Protein AF-A0A6L5JRU9-F1 (afdb_monomer)

Secondary structure (DSSP, 8-state):
-------PPPHHHHHHHHTTTT---EEEEEE-TTS-EEEEEEEESSSS------HHHHHHHHHHHHHHT-------HHHHHHHHHHHHTT--TT--HHHHHHHHHHHHHHHHTTTTTT-SS--HHHHHHHHHHHHHHHHH----TTT---HHHHHHHHHHHHHHHHHHHHHHHHHHHHHHHHHHHHHHHTTSS-GGGHHHHTTS-HHHHHHHHHH---------TTTTPPPP---S-----PPTTPPPPHHHHHHHHHHHHHHHHHT--HHHHHHHTT--

Organism: Rhodocyclus tenuis (NCBI:txid1066)

Structure (mmCIF, N/CA/C/O backbone):
data_AF-A0A6L5JRU9-F1
#
_entry.id   AF-A0A6L5JRU9-F1
#
loop_
_atom_site.group_PDB
_atom_site.id
_atom_site.type_symbol
_atom_site.label_atom_id
_atom_site.label_alt_id
_atom_site.label_comp_id
_atom_site.label_asym_id
_atom_site.label_entity_id
_atom_site.label_seq_id
_atom_site.pdbx_PDB_ins_code
_atom_site.Cartn_x
_atom_site.Cartn_y
_atom_site.Cartn_z
_atom_site.occupancy
_atom_site.B_iso_or_equiv
_atom_site.auth_seq_id
_atom_site.auth_comp_id
_atom_site.auth_asym_id
_atom_site.auth_atom_id
_atom_site.pdbx_PDB_model_num
ATOM 1 N N . MET A 1 1 ? -57.593 -24.907 65.229 1.00 32.38 1 MET A N 1
ATOM 2 C CA . MET A 1 1 ? -57.859 -25.150 66.665 1.00 32.38 1 MET A CA 1
ATOM 3 C C . MET A 1 1 ? -56.939 -24.239 67.474 1.00 32.38 1 MET A C 1
ATOM 5 O O . MET A 1 1 ? -55.825 -24.622 67.799 1.00 32.38 1 MET A O 1
ATOM 9 N N . VAL A 1 2 ? -57.340 -22.980 67.683 1.00 27.97 2 VAL A N 1
ATOM 10 C CA . VAL A 1 2 ? -56.509 -21.962 68.352 1.00 27.97 2 VAL A CA 1
ATOM 11 C C . VAL A 1 2 ? -56.827 -22.013 69.844 1.00 27.97 2 VAL A C 1
ATOM 13 O O . VAL A 1 2 ? -57.932 -21.660 70.250 1.00 27.97 2 VAL A O 1
ATOM 16 N N . ARG A 1 3 ? -55.894 -22.515 70.665 1.00 28.69 3 ARG A N 1
ATOM 17 C CA . ARG A 1 3 ? -56.031 -22.468 72.128 1.00 28.69 3 ARG A CA 1
ATOM 18 C C . ARG A 1 3 ? -56.004 -21.006 72.566 1.00 28.69 3 ARG A C 1
ATOM 20 O O . ARG A 1 3 ? -54.968 -20.353 72.498 1.00 28.69 3 ARG A O 1
ATOM 27 N N . ARG A 1 4 ? -57.150 -20.504 73.021 1.00 28.61 4 ARG A N 1
ATOM 28 C CA . ARG A 1 4 ? -57.270 -19.211 73.695 1.00 28.61 4 ARG A CA 1
ATOM 29 C C . ARG A 1 4 ? -56.582 -19.345 75.056 1.00 28.61 4 ARG A C 1
ATOM 31 O O . ARG A 1 4 ? -57.111 -20.003 75.945 1.00 28.61 4 ARG A O 1
ATOM 38 N N . ILE A 1 5 ? -55.387 -18.781 75.209 1.00 32.41 5 ILE A N 1
ATOM 39 C CA . ILE A 1 5 ? -54.760 -18.626 76.525 1.00 32.41 5 ILE A CA 1
ATOM 40 C C . ILE A 1 5 ? -55.500 -17.469 77.205 1.00 32.41 5 ILE A C 1
ATOM 42 O O . ILE A 1 5 ? -55.200 -16.305 76.959 1.00 32.41 5 ILE A O 1
ATOM 46 N N . GLN A 1 6 ? -56.526 -17.776 78.001 1.00 33.34 6 GLN A N 1
ATOM 47 C CA . GLN A 1 6 ? -57.089 -16.811 78.944 1.00 33.34 6 GLN A CA 1
ATOM 48 C C . GLN A 1 6 ? -56.126 -16.711 80.130 1.00 33.34 6 GLN A C 1
ATOM 50 O O . GLN A 1 6 ? -56.223 -17.472 81.088 1.00 33.34 6 GLN A O 1
ATOM 55 N N . ALA A 1 7 ? -55.163 -15.793 80.049 1.00 42.62 7 ALA A N 1
ATOM 56 C CA . ALA A 1 7 ? -54.480 -15.311 81.241 1.00 42.62 7 ALA A CA 1
ATOM 57 C C . ALA A 1 7 ? -55.506 -14.485 82.033 1.00 42.62 7 ALA A C 1
ATOM 59 O O . ALA A 1 7 ? -55.872 -13.388 81.613 1.00 42.62 7 ALA A O 1
ATOM 60 N N . GLY A 1 8 ? -56.057 -15.054 83.108 1.00 41.44 8 GLY A N 1
ATOM 61 C CA . GLY A 1 8 ? -57.019 -14.360 83.962 1.00 41.44 8 GLY A CA 1
ATOM 62 C C . GLY A 1 8 ? -56.378 -13.114 84.566 1.00 41.44 8 GLY A C 1
ATOM 63 O O . GLY A 1 8 ? -55.385 -13.219 85.284 1.00 41.44 8 GLY A O 1
ATOM 64 N N . GLN A 1 9 ? -56.914 -11.938 84.245 1.00 52.84 9 GLN A N 1
ATOM 65 C CA . GLN A 1 9 ? -56.493 -10.691 84.877 1.00 52.84 9 GLN A CA 1
ATOM 66 C C . GLN A 1 9 ? -56.955 -10.704 86.336 1.00 52.84 9 GLN A 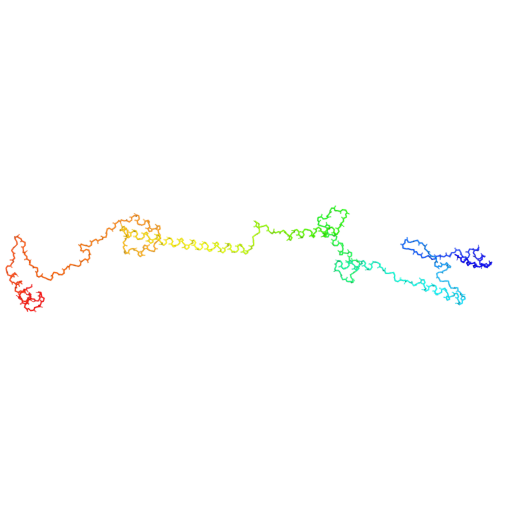C 1
ATOM 68 O O . GLN A 1 9 ? -58.108 -11.021 86.623 1.00 52.84 9 GLN A O 1
ATOM 73 N N . THR A 1 10 ? -56.053 -10.395 87.265 1.00 62.19 10 THR A N 1
ATOM 74 C CA . THR A 1 10 ? -56.426 -10.164 88.664 1.00 62.19 10 THR A CA 1
ATOM 75 C C . THR A 1 10 ? -57.125 -8.806 88.772 1.00 62.19 10 THR A C 1
ATOM 77 O O . THR A 1 10 ? -56.811 -7.900 88.002 1.00 62.19 10 THR A O 1
ATOM 80 N N . GLU A 1 11 ? -58.035 -8.619 89.736 1.00 64.44 11 GLU A N 1
ATOM 81 C CA . GLU A 1 11 ? -58.700 -7.315 89.970 1.00 64.44 11 GLU A CA 1
ATOM 82 C C . GLU A 1 11 ? -57.692 -6.166 90.105 1.00 64.44 11 GLU A C 1
ATOM 84 O O . GLU A 1 11 ? -57.915 -5.052 89.642 1.00 64.44 11 GLU A O 1
ATOM 89 N N . ARG A 1 12 ? -56.520 -6.465 90.670 1.00 59.25 12 ARG A N 1
ATOM 90 C CA . ARG A 1 12 ? -55.427 -5.507 90.810 1.00 59.25 12 ARG A CA 1
ATOM 91 C C . ARG A 1 12 ? -54.862 -5.046 89.461 1.00 59.25 12 ARG A C 1
ATOM 93 O O . ARG A 1 12 ? -54.530 -3.877 89.327 1.00 59.25 12 ARG A O 1
ATOM 100 N N . ALA A 1 13 ? -54.759 -5.940 88.475 1.00 56.47 13 ALA A N 1
ATOM 101 C CA . ALA A 1 13 ? -54.301 -5.597 87.128 1.00 56.47 13 ALA A CA 1
ATOM 102 C C . ALA A 1 13 ? -55.341 -4.763 86.363 1.00 56.47 13 ALA A C 1
ATOM 104 O O . ALA A 1 13 ? -54.967 -3.812 85.682 1.00 56.47 13 ALA A O 1
ATOM 105 N N . ALA A 1 14 ? -56.632 -5.070 86.533 1.00 63.38 14 ALA A N 1
ATOM 106 C CA . ALA A 1 14 ? -57.719 -4.293 85.940 1.00 63.38 14 ALA A CA 1
ATOM 107 C C . ALA A 1 14 ? -57.730 -2.847 86.464 1.00 63.38 14 ALA A C 1
ATOM 109 O O . ALA A 1 14 ? -57.762 -1.911 85.668 1.00 63.38 14 ALA A O 1
ATOM 110 N N . ASN A 1 15 ? -57.570 -2.666 87.780 1.00 70.69 15 ASN A N 1
ATOM 111 C CA . ASN A 1 15 ? -57.522 -1.339 88.397 1.00 70.69 15 ASN A CA 1
ATOM 112 C C . ASN A 1 15 ? -56.366 -0.474 87.873 1.00 70.69 15 ASN A C 1
ATOM 114 O O . ASN A 1 15 ? -56.553 0.723 87.709 1.00 70.69 15 ASN A O 1
ATOM 118 N N . PHE A 1 16 ? -55.198 -1.056 87.579 1.00 63.00 16 PHE A N 1
ATOM 119 C CA . PHE A 1 16 ? -54.061 -0.311 87.018 1.00 63.00 16 PHE A CA 1
ATOM 120 C C . PHE A 1 16 ? -54.248 0.091 85.545 1.00 63.00 16 PHE A C 1
ATOM 122 O O . PHE A 1 16 ? -53.656 1.062 85.076 1.00 63.00 16 PHE A O 1
ATOM 129 N N . ILE A 1 17 ? -55.054 -0.660 84.789 1.00 65.69 17 ILE A N 1
ATOM 130 C CA . ILE A 1 17 ? -55.435 -0.277 83.424 1.00 65.69 17 ILE A CA 1
ATOM 131 C C . ILE A 1 17 ? -56.472 0.850 83.483 1.00 65.69 17 ILE A C 1
ATOM 133 O O . ILE A 1 17 ? -56.340 1.832 82.757 1.00 65.69 17 ILE A O 1
ATOM 137 N N . GLU A 1 18 ? -57.471 0.732 84.363 1.00 69.19 18 GLU A N 1
ATOM 138 C CA . GLU A 1 18 ? -58.515 1.747 84.555 1.00 69.19 18 GLU A CA 1
ATOM 139 C C . GLU A 1 18 ? -57.983 3.053 85.159 1.00 69.19 18 GLU A C 1
ATOM 141 O O . GLU A 1 18 ? -58.475 4.123 84.809 1.00 69.19 18 GLU A O 1
ATOM 146 N N . SER A 1 19 ? -56.957 2.994 86.016 1.00 71.88 19 SER A N 1
ATOM 147 C CA . SER A 1 19 ? -56.288 4.180 86.569 1.00 71.88 19 SER A CA 1
ATOM 148 C C . SER A 1 19 ? -55.320 4.858 85.592 1.00 71.88 19 SER A C 1
ATOM 150 O O . SER A 1 19 ? -54.625 5.796 85.981 1.00 71.88 19 SER A O 1
ATOM 152 N N . ASP A 1 20 ? -55.273 4.410 84.331 1.00 58.56 20 ASP A N 1
ATOM 153 C CA . ASP A 1 20 ? -54.358 4.889 83.291 1.00 58.56 20 ASP A CA 1
ATOM 154 C C . ASP A 1 20 ? -52.855 4.706 83.626 1.00 58.56 20 ASP A C 1
ATOM 156 O O . ASP A 1 20 ? -51.989 5.272 82.954 1.00 58.56 20 ASP A O 1
ATOM 160 N N . GLU A 1 21 ? -52.501 3.865 84.605 1.00 57.38 21 GLU A N 1
ATOM 161 C CA . GLU A 1 21 ? -51.099 3.583 84.965 1.00 57.38 21 GLU A CA 1
ATOM 162 C C . GLU A 1 21 ? -50.363 2.745 83.899 1.00 57.38 21 GLU A C 1
ATOM 164 O O . GLU A 1 21 ? -49.139 2.822 83.780 1.00 57.38 21 GLU A O 1
ATOM 169 N N . TYR A 1 22 ? -51.095 2.005 83.057 1.00 57.28 22 TYR A N 1
ATOM 170 C CA . TYR A 1 22 ? -50.554 1.213 81.938 1.00 57.28 22 TYR A CA 1
ATOM 171 C C . TYR A 1 22 ? -50.889 1.779 80.543 1.00 57.28 22 TYR A C 1
ATOM 173 O O . TYR A 1 22 ? -50.977 1.035 79.565 1.00 57.28 22 TYR A O 1
ATOM 181 N N . ARG A 1 23 ? -51.077 3.100 80.419 1.00 52.19 23 ARG A N 1
ATOM 182 C CA . ARG A 1 23 ? -51.624 3.744 79.206 1.00 52.19 23 ARG A CA 1
ATOM 183 C C . ARG A 1 23 ? -50.692 3.799 77.984 1.00 52.19 23 ARG A C 1
ATOM 185 O O . ARG A 1 23 ? -51.166 4.045 76.878 1.00 52.19 23 ARG A O 1
ATOM 192 N N . TYR A 1 24 ? -49.392 3.543 78.138 1.00 49.91 24 TYR A N 1
ATOM 193 C CA . TYR A 1 24 ? -48.427 3.634 77.034 1.00 49.91 24 TYR A CA 1
ATOM 194 C C . TYR A 1 24 ? -47.635 2.345 76.887 1.00 49.91 24 TYR A C 1
ATOM 196 O O . TYR A 1 24 ? -46.525 2.214 77.398 1.00 49.91 24 TYR A O 1
ATOM 204 N N . ILE A 1 25 ? -48.213 1.383 76.171 1.00 56.25 25 ILE A N 1
ATOM 205 C CA . ILE A 1 25 ? -47.483 0.189 75.769 1.00 56.25 25 ILE A CA 1
ATOM 206 C C . ILE A 1 25 ? -47.107 0.338 74.300 1.00 56.25 25 ILE A C 1
ATOM 208 O O . ILE A 1 25 ? -47.988 0.466 73.456 1.00 56.25 25 ILE A O 1
ATOM 212 N N . SER A 1 26 ? -45.807 0.355 74.001 1.00 51.75 26 SER A N 1
ATOM 213 C CA . SER A 1 26 ? -45.307 0.441 72.626 1.00 51.75 26 SER A CA 1
ATOM 214 C C . SER A 1 26 ? -45.183 -0.972 72.043 1.00 51.75 26 SER A C 1
ATOM 216 O O . SER A 1 26 ? -44.320 -1.735 72.494 1.00 51.75 26 SER A O 1
ATOM 218 N N . PRO A 1 27 ? -46.055 -1.384 71.102 1.00 61.22 27 PRO A N 1
ATOM 219 C CA . PRO A 1 27 ? -45.914 -2.668 70.435 1.00 61.22 27 PRO A CA 1
ATOM 220 C C . PRO A 1 27 ? -44.770 -2.610 69.420 1.00 61.22 27 PRO A C 1
ATOM 222 O O . PRO A 1 27 ? -44.671 -1.673 68.630 1.00 61.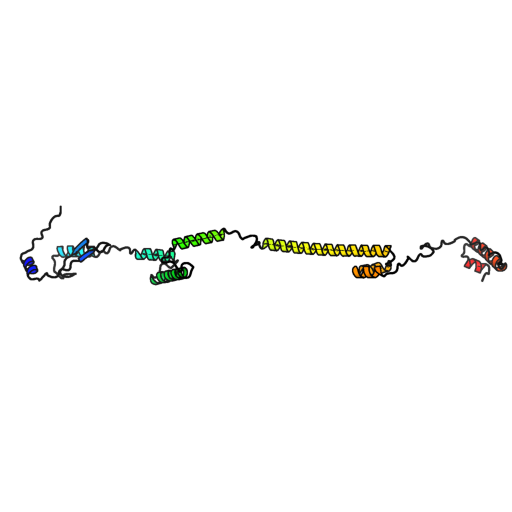22 27 PRO A O 1
ATOM 225 N N . VAL A 1 28 ? -43.935 -3.647 69.401 1.00 59.56 28 VAL A N 1
ATOM 226 C CA . VAL A 1 28 ? -42.961 -3.848 68.320 1.00 59.56 28 VAL A CA 1
ATOM 227 C C . VAL A 1 28 ? -43.505 -4.888 67.352 1.00 59.56 28 VAL A C 1
ATOM 229 O O . VAL A 1 28 ? -43.881 -5.991 67.763 1.00 59.56 28 VAL A O 1
ATOM 232 N N . PHE A 1 29 ? -43.544 -4.522 66.072 1.00 72.62 29 PHE A N 1
ATOM 233 C CA . PHE A 1 29 ? -43.989 -5.375 64.977 1.00 72.62 29 PHE A CA 1
ATOM 234 C C . PHE A 1 29 ? -42.807 -5.836 64.130 1.00 72.62 29 PHE A C 1
ATOM 236 O O . PHE A 1 29 ? -41.809 -5.135 63.982 1.00 72.62 29 PHE A O 1
ATOM 243 N N . GLU A 1 30 ? -42.964 -7.006 63.539 1.00 66.88 30 GLU A N 1
ATOM 244 C CA . GLU A 1 30 ? -42.175 -7.478 62.411 1.00 66.88 30 GLU A CA 1
ATOM 245 C C . GLU A 1 30 ? -42.923 -7.163 61.118 1.00 66.88 30 GLU A C 1
ATOM 247 O O . GLU A 1 30 ? -44.154 -7.263 61.080 1.00 66.88 30 GLU A O 1
ATOM 252 N N . TYR A 1 31 ? -42.184 -6.798 60.074 1.00 68.88 31 TYR A N 1
ATOM 253 C CA . TYR A 1 31 ? -42.731 -6.366 58.792 1.00 68.88 31 TYR A CA 1
ATOM 254 C C . TYR A 1 31 ? -42.315 -7.323 57.677 1.00 68.88 31 TYR A C 1
ATOM 256 O O . TYR A 1 31 ? -41.223 -7.891 57.720 1.00 68.88 31 TYR A O 1
ATOM 264 N N . ASP A 1 32 ? -43.175 -7.499 56.678 1.00 70.56 32 ASP A N 1
ATOM 265 C CA . ASP A 1 32 ? -42.795 -8.172 55.437 1.00 70.56 32 ASP A CA 1
ATOM 266 C C . ASP A 1 32 ? -42.018 -7.237 54.488 1.00 70.56 32 ASP A C 1
ATOM 268 O O . ASP A 1 32 ? -41.840 -6.047 54.753 1.00 70.56 32 ASP A O 1
ATOM 272 N N . ALA A 1 33 ? -41.571 -7.769 53.346 1.00 63.81 33 ALA A N 1
ATOM 273 C CA . ALA A 1 33 ? -40.845 -7.004 52.329 1.00 63.81 33 ALA A CA 1
ATOM 274 C C . ALA A 1 33 ? -41.658 -5.842 51.714 1.00 63.81 33 ALA A C 1
ATOM 276 O O . ALA A 1 33 ? -41.080 -4.970 51.068 1.00 63.81 33 ALA A O 1
ATOM 277 N N . SER A 1 34 ? -42.982 -5.816 51.907 1.00 67.69 34 SER A N 1
ATOM 278 C CA . SER A 1 34 ? -43.868 -4.722 51.491 1.00 67.69 34 SER A CA 1
ATOM 279 C C . SER A 1 34 ? -44.099 -3.676 52.590 1.00 67.69 34 SER A C 1
ATOM 281 O O . SER A 1 34 ? -44.749 -2.660 52.348 1.00 67.69 34 SER A O 1
ATOM 283 N N . GLY A 1 35 ? -43.548 -3.898 53.788 1.00 59.00 35 GLY A N 1
ATOM 284 C CA . GLY A 1 35 ? -43.707 -3.027 54.948 1.00 59.00 35 GLY A CA 1
ATOM 285 C C . GLY A 1 35 ? -45.009 -3.252 55.722 1.00 59.00 35 GLY A C 1
ATOM 286 O O . GLY A 1 35 ? -45.354 -2.425 56.566 1.00 59.00 35 GLY A O 1
ATOM 287 N N . ALA A 1 36 ? -45.744 -4.340 55.469 1.00 67.06 36 ALA A N 1
ATOM 288 C CA . ALA A 1 36 ? -46.952 -4.665 56.222 1.00 67.06 36 ALA A CA 1
ATOM 289 C C . ALA A 1 36 ? -46.599 -5.415 57.525 1.00 67.06 36 ALA A C 1
ATOM 291 O O . ALA A 1 36 ? -45.763 -6.321 57.499 1.00 67.06 36 ALA A O 1
ATOM 292 N N . PRO A 1 37 ? -47.211 -5.069 58.676 1.00 66.12 37 PRO A N 1
ATOM 293 C CA . PRO A 1 37 ? -46.928 -5.734 59.944 1.00 66.12 37 PRO A CA 1
ATOM 294 C C . PRO A 1 37 ? -47.506 -7.156 59.948 1.00 66.12 37 PRO A C 1
ATOM 296 O O . PRO A 1 37 ? -48.719 -7.347 59.860 1.00 66.12 37 PRO A O 1
ATOM 299 N N . VAL A 1 38 ? -46.643 -8.161 60.086 1.00 80.56 38 VAL A N 1
ATOM 300 C CA . VAL A 1 38 ? -47.012 -9.588 60.018 1.00 80.56 38 VAL A CA 1
ATOM 301 C C . VAL A 1 38 ? -47.056 -10.271 61.382 1.00 80.56 38 VAL A C 1
ATOM 303 O O . VAL A 1 38 ? -47.755 -11.273 61.553 1.00 80.56 38 VAL A O 1
ATOM 306 N N . ARG A 1 39 ? -46.337 -9.745 62.380 1.00 63.59 39 ARG A N 1
ATOM 307 C CA . ARG A 1 39 ? -46.268 -10.345 63.720 1.00 63.59 39 ARG A CA 1
ATOM 308 C C . ARG A 1 39 ? -45.989 -9.293 64.789 1.00 63.59 39 ARG A C 1
ATOM 310 O O . ARG A 1 39 ? -45.198 -8.387 64.572 1.00 63.59 39 ARG A O 1
ATOM 317 N N . VAL A 1 40 ? -46.616 -9.430 65.960 1.00 68.81 40 VAL A N 1
ATOM 318 C CA . VAL A 1 40 ? -46.270 -8.650 67.163 1.00 68.81 40 VAL A CA 1
ATOM 319 C C . VAL A 1 40 ? -45.205 -9.417 67.939 1.00 68.81 40 VAL A C 1
ATOM 321 O O . VAL A 1 40 ? -45.437 -10.570 68.307 1.00 68.81 40 VAL A O 1
ATOM 324 N N . LEU A 1 41 ? -44.055 -8.793 68.196 1.00 63.81 41 LEU A N 1
ATOM 325 C CA . LEU A 1 41 ? -42.956 -9.400 68.950 1.00 63.81 41 LEU A CA 1
ATOM 326 C C . LEU A 1 41 ? -43.176 -9.266 70.463 1.00 63.81 41 LEU A C 1
ATOM 328 O O . LEU A 1 41 ? -43.148 -10.269 71.178 1.00 63.81 41 LEU A O 1
ATOM 332 N N . HIS A 1 42 ? -43.444 -8.051 70.954 1.00 61.56 42 HIS A N 1
ATOM 333 C CA . HIS A 1 42 ? -43.749 -7.793 72.366 1.00 61.56 42 HIS A CA 1
ATOM 334 C C . HIS A 1 42 ? -44.494 -6.469 72.598 1.00 61.56 42 HIS A C 1
ATOM 336 O O . HIS A 1 42 ? -44.441 -5.549 71.781 1.00 61.56 42 HIS A O 1
ATOM 342 N N . VAL A 1 43 ? -45.154 -6.385 73.758 1.00 55.56 43 VAL A N 1
ATOM 343 C CA . VAL A 1 43 ? -45.980 -5.270 74.247 1.00 55.56 43 VAL A CA 1
ATOM 344 C C . VAL A 1 43 ? -45.488 -4.986 75.677 1.00 55.56 43 VAL A C 1
ATOM 346 O O . VAL A 1 43 ? -45.855 -5.712 76.598 1.00 55.56 43 VAL A O 1
ATOM 349 N N . ALA A 1 44 ? -44.568 -4.024 75.855 1.00 57.84 44 ALA A N 1
ATOM 350 C CA . ALA A 1 44 ? -43.903 -3.738 77.139 1.00 57.84 44 ALA A CA 1
ATOM 351 C C . ALA A 1 44 ? -43.894 -2.237 77.502 1.00 57.84 44 ALA A C 1
ATOM 353 O O . ALA A 1 44 ? -43.887 -1.381 76.618 1.00 57.84 44 ALA A O 1
ATOM 354 N N . LEU A 1 45 ? -43.898 -1.936 78.812 1.00 51.78 45 LEU A N 1
ATOM 355 C CA . LEU A 1 45 ? -43.942 -0.570 79.370 1.00 51.78 45 LEU A CA 1
ATOM 356 C C . LEU A 1 45 ? -42.658 0.240 79.108 1.00 51.78 45 LEU A C 1
ATOM 358 O O . LEU A 1 45 ? -42.690 1.464 79.055 1.00 51.78 45 LEU A O 1
ATOM 362 N N . THR A 1 46 ? -41.527 -0.444 78.931 1.00 49.56 46 THR A N 1
ATOM 363 C CA . THR A 1 46 ? -40.237 0.098 78.483 1.00 49.56 46 THR A CA 1
ATOM 364 C C . THR A 1 46 ? -39.509 -0.993 77.689 1.00 49.56 46 THR A C 1
ATOM 366 O O . THR A 1 46 ? -39.792 -2.178 77.865 1.00 49.56 46 THR A O 1
ATOM 369 N N . ASN A 1 47 ? -38.569 -0.619 76.812 1.00 53.50 47 ASN A N 1
ATOM 370 C CA . ASN A 1 47 ? -37.817 -1.572 75.973 1.00 53.50 47 ASN A CA 1
ATOM 371 C C . ASN A 1 47 ? -37.012 -2.604 76.804 1.00 53.50 47 ASN A C 1
ATOM 373 O O . ASN A 1 47 ? -36.684 -3.678 76.316 1.00 53.50 47 ASN A O 1
ATOM 377 N N . PHE A 1 48 ? -36.731 -2.286 78.075 1.00 49.91 48 PHE A N 1
ATOM 378 C CA . PHE A 1 48 ? -36.194 -3.199 79.084 1.00 49.91 48 PHE A CA 1
ATOM 379 C C . PHE A 1 48 ? -36.741 -2.787 80.460 1.00 49.91 48 PHE A C 1
ATOM 381 O O . PHE A 1 48 ? -36.237 -1.838 81.069 1.00 49.91 48 PHE A O 1
ATOM 388 N N . PRO A 1 49 ? -37.815 -3.414 80.955 1.00 52.34 49 PRO A N 1
ATOM 389 C CA . PRO A 1 49 ? -38.344 -3.055 82.258 1.00 52.34 49 PRO A CA 1
ATOM 390 C C . PRO A 1 49 ? -37.421 -3.607 83.349 1.00 52.34 49 PRO A C 1
ATOM 392 O O . PRO A 1 49 ? -37.150 -4.805 83.385 1.00 52.34 49 PRO A O 1
ATOM 395 N N . ALA A 1 50 ? -36.961 -2.744 84.262 1.00 50.34 50 ALA A N 1
ATOM 396 C CA . ALA A 1 50 ? -36.255 -3.140 85.486 1.00 50.34 50 ALA A CA 1
ATOM 397 C C . ALA A 1 50 ? -37.242 -3.738 86.510 1.00 50.34 50 ALA A C 1
ATOM 399 O O . ALA A 1 50 ? -37.365 -3.269 87.638 1.00 50.34 50 ALA A O 1
ATOM 400 N N . LEU A 1 51 ? -38.021 -4.726 86.072 1.00 53.53 51 LEU A N 1
ATOM 401 C CA . LEU A 1 51 ? -38.949 -5.473 86.905 1.00 53.53 51 LEU A CA 1
ATOM 402 C C . LEU A 1 51 ? -38.223 -6.707 87.430 1.00 53.53 51 LEU A C 1
ATOM 404 O O . LEU A 1 51 ? -37.618 -7.450 86.657 1.00 53.53 51 LEU A O 1
ATOM 408 N N . ASP A 1 52 ? -38.311 -6.928 88.737 1.00 56.00 52 ASP A N 1
ATOM 409 C CA . ASP A 1 52 ? -37.775 -8.122 89.386 1.00 56.00 52 ASP A CA 1
ATOM 410 C C . ASP A 1 52 ? -38.717 -9.301 89.085 1.00 56.00 52 ASP A C 1
ATOM 412 O O . ASP A 1 52 ? -39.647 -9.625 89.829 1.00 56.00 52 ASP A O 1
ATOM 416 N N . LEU A 1 53 ? -38.581 -9.848 87.876 1.00 59.97 53 LEU A N 1
ATOM 417 C CA . LEU A 1 53 ? -39.397 -10.957 87.401 1.00 59.97 53 LEU A CA 1
ATOM 418 C C . LEU A 1 53 ? -38.931 -12.249 88.079 1.00 59.97 53 LEU A C 1
ATOM 420 O O . LEU A 1 53 ? -37.740 -12.462 88.308 1.00 59.97 53 LEU A O 1
ATOM 424 N N . GLN A 1 54 ? -39.876 -13.148 88.372 1.00 65.12 54 GLN A N 1
ATOM 425 C CA . GLN A 1 54 ? -39.527 -14.470 88.889 1.00 65.12 54 GLN A CA 1
ATOM 426 C C . GLN A 1 54 ? -38.498 -15.148 87.962 1.00 65.12 54 GLN A C 1
ATOM 428 O O . GLN A 1 54 ? -38.648 -15.053 86.741 1.00 65.12 54 GLN A O 1
ATOM 433 N N . PRO A 1 55 ? -37.506 -15.890 88.495 1.00 59.16 55 PRO A N 1
ATOM 434 C CA . PRO A 1 55 ? -36.355 -16.372 87.722 1.00 59.16 55 PRO A CA 1
ATOM 435 C C . PRO A 1 55 ? -36.708 -17.109 86.419 1.00 59.16 55 PRO A C 1
ATOM 437 O O . PRO A 1 55 ? -36.029 -16.953 85.405 1.00 59.16 55 PRO A O 1
ATOM 440 N N . GLY A 1 56 ? -37.804 -17.879 86.417 1.00 61.84 56 GLY A N 1
ATOM 441 C CA . GLY A 1 56 ? -38.276 -18.602 85.231 1.00 61.84 56 GLY A CA 1
ATOM 442 C C . GLY A 1 56 ? -38.842 -17.702 84.125 1.00 61.84 56 GLY A C 1
ATOM 443 O O . GLY A 1 56 ? -38.690 -18.010 82.944 1.00 61.84 56 GLY A O 1
ATOM 444 N N . LEU A 1 57 ? -39.454 -16.571 84.485 1.00 60.50 57 LEU A N 1
ATOM 445 C CA . LEU A 1 57 ? -39.976 -15.601 83.524 1.00 60.50 57 LEU A CA 1
ATOM 446 C C . LEU A 1 57 ? -38.846 -14.740 82.949 1.00 60.50 57 LEU A C 1
ATOM 448 O O . LEU A 1 57 ? -38.827 -14.500 81.745 1.00 60.50 57 LEU A O 1
ATOM 452 N N . THR A 1 58 ? -37.861 -14.364 83.768 1.00 62.81 58 THR A N 1
ATOM 453 C CA . THR A 1 58 ? -36.658 -13.638 83.326 1.00 62.81 58 THR A CA 1
ATOM 454 C C . THR A 1 58 ? -35.884 -14.432 82.276 1.00 62.81 58 THR A C 1
ATOM 456 O O . THR A 1 58 ? -35.536 -13.892 81.229 1.00 62.81 58 THR A O 1
ATOM 459 N N . ALA A 1 59 ? -35.689 -15.736 82.499 1.00 64.38 59 ALA A N 1
ATOM 460 C CA . ALA A 1 59 ? -35.034 -16.619 81.534 1.00 64.38 59 ALA A CA 1
ATOM 461 C C . ALA A 1 59 ? -35.829 -16.755 80.222 1.00 64.38 59 ALA A C 1
ATOM 463 O O . ALA A 1 59 ? -35.248 -16.703 79.139 1.00 64.38 59 ALA A O 1
ATOM 464 N N . ALA A 1 60 ? -37.158 -16.880 80.302 1.00 63.72 60 ALA A N 1
ATOM 465 C CA . ALA A 1 60 ? -38.015 -16.977 79.121 1.00 63.72 60 ALA A CA 1
ATOM 466 C C . ALA A 1 60 ? -38.029 -15.679 78.294 1.00 63.72 60 ALA A C 1
ATOM 468 O O . ALA A 1 60 ? -38.011 -15.733 77.065 1.00 63.72 60 ALA A O 1
ATOM 469 N N . VAL A 1 61 ? -38.040 -14.516 78.952 1.00 65.69 61 VAL A N 1
ATOM 470 C CA . VAL A 1 61 ? -37.964 -13.207 78.288 1.00 65.69 61 VAL A CA 1
ATOM 471 C C . VAL A 1 61 ? -36.582 -12.999 77.669 1.00 65.69 61 VAL A C 1
ATOM 473 O O . VAL A 1 61 ? -36.504 -12.639 76.499 1.00 65.69 61 VAL A O 1
ATOM 476 N N . ALA A 1 62 ? -35.502 -13.306 78.394 1.00 66.56 62 ALA A N 1
ATOM 477 C CA . ALA A 1 62 ? -34.136 -13.187 77.888 1.00 66.56 62 ALA A CA 1
ATOM 478 C C . ALA A 1 62 ? -33.882 -14.089 76.670 1.00 66.56 62 ALA A C 1
ATOM 480 O O . ALA A 1 62 ? -33.327 -13.621 75.682 1.00 66.56 62 ALA A O 1
ATOM 481 N N . ALA A 1 63 ? -34.342 -15.346 76.700 1.00 65.56 63 ALA A N 1
ATOM 482 C CA . ALA A 1 63 ? -34.213 -16.278 75.578 1.00 65.56 63 ALA A CA 1
ATOM 483 C C . ALA A 1 63 ? -35.003 -15.829 74.337 1.00 65.56 63 ALA A C 1
ATOM 485 O O . ALA A 1 63 ? -34.559 -16.013 73.206 1.00 65.56 63 ALA A O 1
ATOM 486 N N . LYS A 1 64 ? -36.179 -15.221 74.532 1.00 63.56 64 LYS A N 1
ATOM 487 C CA . LYS A 1 64 ? -36.949 -14.642 73.424 1.00 63.56 64 LYS A CA 1
ATOM 488 C C . LYS A 1 64 ? -36.315 -13.364 72.884 1.00 63.56 64 LYS A C 1
ATOM 490 O O . LYS A 1 64 ? -36.332 -13.163 71.676 1.00 63.56 64 LYS A O 1
ATOM 495 N N . TYR A 1 65 ? -35.742 -12.536 73.753 1.00 63.78 65 TYR A N 1
ATOM 496 C CA . TYR A 1 65 ? -35.038 -11.319 73.359 1.00 63.78 65 TYR A CA 1
ATOM 497 C C . TYR A 1 65 ? -33.763 -11.637 72.566 1.00 63.78 65 TYR A C 1
ATOM 499 O O . TYR A 1 65 ? -33.540 -11.053 71.512 1.00 63.78 65 TYR A O 1
ATOM 507 N N . SER A 1 66 ? -32.970 -12.623 72.993 1.00 63.06 66 SER A N 1
ATOM 508 C CA . SER A 1 66 ? -31.782 -13.070 72.254 1.00 63.06 66 SER A CA 1
ATOM 509 C C . SER A 1 66 ? -32.123 -13.743 70.919 1.00 63.06 66 SER A C 1
ATOM 511 O O . SER A 1 66 ? -31.429 -13.520 69.928 1.00 63.06 66 SER A O 1
ATOM 513 N N . ALA A 1 67 ? -33.222 -14.499 70.852 1.00 61.56 67 ALA A N 1
ATOM 514 C CA . ALA A 1 67 ? -33.718 -15.054 69.592 1.00 61.56 67 ALA A CA 1
ATOM 515 C C . ALA A 1 67 ? -34.251 -13.971 68.634 1.00 61.56 67 ALA A C 1
ATOM 517 O O . ALA A 1 67 ? -34.052 -14.079 67.430 1.00 61.56 67 ALA A O 1
ATOM 518 N N . ALA A 1 68 ? -34.889 -12.913 69.145 1.00 59.19 68 ALA A N 1
ATOM 519 C CA . ALA A 1 68 ? -35.383 -11.795 68.334 1.00 59.19 68 ALA A CA 1
ATOM 520 C C . ALA A 1 68 ? -34.266 -10.840 67.873 1.00 59.19 68 ALA A C 1
ATOM 522 O O . ALA A 1 68 ? -34.376 -10.239 66.810 1.00 59.19 68 ALA A O 1
ATOM 523 N N . LEU A 1 69 ? -33.180 -10.725 68.643 1.00 55.81 69 LEU A N 1
ATOM 524 C CA . LEU A 1 69 ? -31.958 -10.009 68.256 1.00 55.81 69 LEU A CA 1
ATOM 525 C C . LEU A 1 69 ? -31.026 -10.826 67.356 1.00 55.81 69 LEU A C 1
ATOM 527 O O . LEU A 1 69 ? -29.976 -10.327 66.948 1.00 55.81 69 LEU A O 1
ATOM 531 N N . SER A 1 70 ? -31.378 -12.075 67.050 1.00 52.09 70 SER A N 1
ATOM 532 C CA . SER A 1 70 ? -30.677 -12.845 66.030 1.00 52.09 70 SER A CA 1
ATOM 533 C C . SER A 1 70 ? -31.046 -12.268 64.666 1.00 52.09 70 SER A C 1
ATOM 535 O O . SER A 1 70 ? -31.945 -12.757 63.989 1.00 52.09 70 SER A O 1
ATOM 537 N N . PHE A 1 71 ? -30.359 -11.195 64.278 1.00 45.38 71 PHE A N 1
ATOM 538 C CA . PHE A 1 71 ? -30.301 -10.756 62.894 1.00 45.38 71 PHE A CA 1
ATOM 539 C C . PHE A 1 71 ? -29.768 -11.937 62.084 1.00 45.38 71 PHE A C 1
ATOM 541 O O . PHE A 1 71 ? -28.584 -12.271 62.154 1.00 45.38 71 PHE A O 1
ATOM 548 N N . THR A 1 72 ? -30.636 -12.608 61.331 1.00 50.56 72 THR A N 1
ATOM 549 C CA . THR A 1 72 ? -30.167 -13.365 60.174 1.00 50.56 72 THR A CA 1
ATOM 550 C C . THR A 1 72 ? -29.361 -12.384 59.327 1.00 50.56 72 THR A C 1
ATOM 552 O O . THR A 1 72 ? -29.873 -11.281 59.108 1.00 50.56 72 THR A O 1
ATOM 555 N N . PRO A 1 73 ? -28.136 -12.712 58.879 1.00 48.78 73 PRO A N 1
ATOM 556 C CA . PRO A 1 73 ? -27.438 -11.883 57.912 1.00 48.78 73 PRO A CA 1
ATOM 557 C C . PRO A 1 73 ? -28.376 -11.736 56.719 1.00 48.78 73 PRO A C 1
ATOM 559 O O . PRO A 1 73 ? -28.627 -12.693 55.992 1.00 48.78 73 PRO A O 1
ATOM 562 N N . GLN A 1 74 ? -29.001 -10.572 56.596 1.00 49.47 74 GLN A N 1
ATOM 563 C CA . GLN A 1 74 ? -29.723 -10.223 55.398 1.00 49.47 74 GLN A CA 1
ATOM 564 C C . GLN A 1 74 ? -28.617 -10.061 54.364 1.00 49.47 74 GLN A C 1
ATOM 566 O O . GLN A 1 74 ? -27.859 -9.095 54.435 1.00 49.47 74 GLN A O 1
ATOM 571 N N . GLU A 1 75 ? -28.436 -11.062 53.500 1.00 48.81 75 GLU A N 1
ATOM 572 C CA . GLU A 1 75 ? -27.573 -10.920 52.332 1.00 48.81 75 GLU A CA 1
ATOM 573 C C . GLU A 1 75 ? -28.047 -9.658 51.616 1.00 48.81 75 GLU A C 1
ATOM 575 O O . GLU A 1 75 ? -29.197 -9.575 51.183 1.00 48.81 75 GLU A O 1
ATOM 580 N N . ASN A 1 76 ? -27.219 -8.613 51.633 1.00 60.16 76 ASN A N 1
ATOM 581 C CA . ASN A 1 76 ? -27.592 -7.340 51.050 1.00 60.16 76 ASN A CA 1
ATOM 582 C C . ASN A 1 76 ? -27.506 -7.526 49.533 1.00 60.16 76 ASN A C 1
ATOM 584 O O . ASN A 1 76 ? -26.392 -7.607 49.017 1.00 60.16 76 ASN A O 1
ATOM 588 N N . PRO A 1 77 ? -28.626 -7.529 48.785 1.00 63.53 77 PRO A N 1
ATOM 589 C CA . PRO A 1 77 ? -28.587 -7.642 47.321 1.00 63.53 77 PRO A CA 1
ATOM 590 C C . PRO A 1 77 ? -27.791 -6.495 46.663 1.00 63.53 77 PRO A C 1
ATOM 592 O O . PRO A 1 77 ? -27.453 -6.549 45.484 1.00 63.53 77 PRO A O 1
ATOM 595 N N . MET A 1 78 ? -27.478 -5.451 47.437 1.00 69.44 78 MET A N 1
ATOM 596 C CA . MET A 1 78 ? -26.608 -4.347 47.053 1.00 69.44 78 MET A CA 1
ATOM 597 C C . MET A 1 78 ? -25.143 -4.769 46.845 1.00 69.44 78 MET A C 1
ATOM 599 O O . MET A 1 78 ? -24.489 -4.217 45.962 1.00 69.44 78 MET A O 1
ATOM 603 N N . ASP A 1 79 ? -24.630 -5.739 47.612 1.00 79.88 79 ASP A N 1
ATOM 604 C CA . ASP A 1 79 ? -23.228 -6.169 47.510 1.00 79.88 79 ASP A CA 1
ATOM 605 C C . ASP A 1 79 ? -22.987 -6.979 46.228 1.00 79.88 79 ASP A C 1
ATOM 607 O O . ASP A 1 79 ? -22.019 -6.724 45.512 1.00 79.88 79 ASP A O 1
ATOM 611 N N . GLU A 1 80 ? -23.916 -7.875 45.877 1.00 84.12 80 GLU A N 1
ATOM 612 C CA . GLU A 1 80 ? -23.858 -8.660 44.637 1.00 84.12 80 GLU A CA 1
ATOM 613 C C . GLU A 1 80 ? -23.970 -7.765 43.391 1.00 84.12 80 GLU A C 1
ATOM 615 O O . GLU A 1 80 ? -23.193 -7.902 42.443 1.00 84.12 80 GLU A O 1
ATOM 620 N N . LEU A 1 81 ? -24.886 -6.788 43.401 1.00 86.12 81 LEU A N 1
ATOM 621 C CA . LEU A 1 81 ? -25.017 -5.811 42.315 1.00 86.12 81 LEU A CA 1
ATOM 622 C C . LEU A 1 81 ? -23.731 -4.992 42.133 1.00 86.12 81 LEU A C 1
ATOM 624 O O . LEU A 1 81 ? -23.288 -4.763 41.004 1.00 86.12 81 LEU A O 1
ATOM 628 N N . LEU A 1 82 ? -23.123 -4.543 43.234 1.00 88.69 82 LEU A N 1
ATOM 629 C CA . LEU A 1 82 ? -21.883 -3.772 43.190 1.00 88.69 82 LEU A CA 1
ATOM 630 C C . LEU A 1 82 ? -20.722 -4.619 42.655 1.00 88.69 82 LEU A C 1
ATOM 632 O O . LEU A 1 82 ? -19.911 -4.118 41.876 1.00 88.69 82 LEU A O 1
ATOM 636 N N . GLU A 1 83 ? -20.655 -5.901 43.015 1.00 87.94 83 GLU A N 1
ATOM 637 C CA . GLU A 1 83 ? -19.670 -6.841 42.477 1.00 87.94 83 GLU A CA 1
ATOM 638 C C . GLU A 1 83 ? -19.837 -7.047 40.964 1.00 87.94 83 GLU A C 1
ATOM 640 O O . GLU A 1 83 ? -18.863 -6.926 40.215 1.00 87.94 83 GLU A O 1
ATOM 645 N N . GLN A 1 84 ? -21.069 -7.248 40.488 1.00 88.50 84 GLN A N 1
ATOM 646 C CA . GLN A 1 84 ? -21.366 -7.365 39.056 1.00 88.50 84 GLN A CA 1
ATOM 647 C C . GLN A 1 84 ? -20.984 -6.096 38.280 1.00 88.50 84 GLN A C 1
ATOM 649 O O . GLN A 1 84 ? -20.396 -6.181 37.199 1.00 88.50 84 GLN A O 1
ATOM 654 N N . LEU A 1 85 ? -21.263 -4.910 38.832 1.00 89.94 85 LEU A N 1
ATOM 655 C CA . LEU A 1 85 ? -20.878 -3.635 38.219 1.00 89.94 85 LEU A CA 1
ATOM 656 C C . LEU A 1 85 ? -19.359 -3.436 38.200 1.00 89.94 85 LEU A C 1
ATOM 658 O O . LEU A 1 85 ? -18.823 -2.964 37.197 1.00 89.94 85 LEU A O 1
ATOM 662 N N . ARG A 1 86 ? -18.646 -3.824 39.266 1.00 92.38 86 ARG A N 1
ATOM 663 C CA . ARG A 1 86 ? -17.175 -3.797 39.291 1.00 92.38 86 ARG A CA 1
ATOM 664 C C . ARG A 1 86 ? -16.594 -4.716 38.221 1.00 92.38 86 ARG A C 1
ATOM 666 O O . ARG A 1 86 ? -15.682 -4.299 37.515 1.00 92.38 86 ARG A O 1
ATOM 673 N N . TYR A 1 87 ? -17.148 -5.915 38.052 1.00 91.44 87 TYR A N 1
ATOM 674 C CA . TYR A 1 87 ? -16.738 -6.833 36.991 1.00 91.44 87 TYR A CA 1
ATOM 675 C C . TYR A 1 87 ? -16.977 -6.238 35.595 1.00 91.44 87 TYR A C 1
ATOM 677 O O . TYR A 1 87 ? -16.053 -6.189 34.785 1.00 91.44 87 TYR A O 1
ATOM 685 N N . LEU A 1 88 ? -18.184 -5.722 35.331 1.00 90.00 88 LEU A N 1
ATOM 686 C CA . LEU A 1 88 ? -18.551 -5.132 34.038 1.00 90.00 88 LEU A CA 1
ATOM 687 C C . LEU A 1 88 ? -17.649 -3.947 33.661 1.00 90.00 88 LEU A C 1
ATOM 689 O O . LEU A 1 88 ? -17.229 -3.824 32.512 1.00 90.00 88 LEU A O 1
ATOM 693 N N . LEU A 1 89 ? -17.356 -3.074 34.628 1.00 90.88 89 LEU A N 1
ATOM 694 C CA . LEU A 1 89 ? -16.531 -1.879 34.436 1.00 90.88 89 LEU A CA 1
ATOM 695 C C . LEU A 1 89 ? -15.028 -2.155 34.590 1.00 90.88 89 LEU A C 1
ATOM 697 O O . LEU A 1 89 ? -14.228 -1.226 34.473 1.00 90.88 89 LEU A O 1
ATOM 701 N N . ASN A 1 90 ? -14.641 -3.410 34.846 1.00 92.31 90 ASN A N 1
ATOM 702 C CA . ASN A 1 90 ? -13.266 -3.832 35.103 1.00 92.31 90 ASN A CA 1
ATOM 703 C C . ASN A 1 90 ? -12.580 -3.008 36.217 1.00 92.31 90 ASN A C 1
ATOM 705 O O . ASN A 1 90 ? -11.458 -2.519 36.065 1.00 92.31 90 ASN A O 1
ATOM 709 N N . LEU A 1 91 ? -13.285 -2.822 37.335 1.00 91.88 91 LEU A N 1
ATOM 710 C CA . LEU A 1 91 ? -12.818 -2.103 38.520 1.00 91.88 91 LEU A CA 1
ATOM 711 C C . LEU A 1 91 ? -12.294 -3.066 39.599 1.00 91.88 91 LEU A C 1
ATOM 713 O O . LEU A 1 91 ? -12.734 -4.214 39.675 1.00 91.88 91 LEU A O 1
ATOM 717 N N . PRO A 1 92 ? -11.379 -2.610 40.477 1.00 89.31 92 PRO A N 1
ATOM 718 C CA . PRO A 1 92 ? -10.907 -3.410 41.604 1.00 89.31 92 PRO A CA 1
ATOM 719 C C . PRO A 1 92 ? -12.045 -3.852 42.535 1.00 89.31 92 PRO A C 1
ATOM 721 O O . PRO A 1 92 ? -12.995 -3.107 42.768 1.00 89.31 92 PRO A O 1
ATOM 724 N N . VAL A 1 93 ? -11.897 -5.020 43.171 1.00 83.12 93 VAL A N 1
ATOM 725 C CA . VAL A 1 93 ? -12.874 -5.560 44.146 1.00 83.12 93 VAL A CA 1
ATOM 726 C C . VAL A 1 93 ? -13.070 -4.626 45.353 1.00 83.12 93 VAL A C 1
ATOM 728 O O . VAL A 1 93 ? -14.113 -4.648 45.993 1.00 83.12 93 VAL A O 1
ATOM 731 N N . GLY A 1 94 ? -12.095 -3.759 45.647 1.00 84.94 94 GLY A N 1
ATOM 732 C CA . GLY A 1 94 ? -12.190 -2.740 46.698 1.00 84.94 94 GLY A CA 1
ATOM 733 C C . GLY A 1 94 ? -12.797 -1.400 46.266 1.00 84.94 94 GLY A C 1
ATOM 734 O O . GLY A 1 94 ? -12.862 -0.499 47.096 1.00 84.94 94 GLY A O 1
ATOM 735 N N . ALA A 1 95 ? -13.205 -1.237 45.001 1.00 88.19 95 ALA A N 1
ATOM 736 C CA . ALA A 1 95 ? -13.664 0.052 44.483 1.00 88.19 95 ALA A CA 1
ATOM 737 C C . ALA A 1 95 ? -14.964 0.502 45.156 1.00 88.19 95 ALA A C 1
ATOM 739 O O . ALA A 1 95 ? -15.926 -0.267 45.203 1.00 88.19 95 ALA A O 1
ATOM 740 N N . THR A 1 96 ? -15.027 1.724 45.677 1.00 89.50 96 THR A N 1
ATOM 741 C CA . THR A 1 96 ? -16.208 2.175 46.433 1.00 89.50 96 THR A CA 1
ATOM 742 C C . THR A 1 96 ? -17.418 2.406 45.521 1.00 89.50 96 THR A C 1
ATOM 744 O O . THR A 1 96 ? -17.297 2.479 44.295 1.00 89.50 96 THR A O 1
ATOM 747 N N . ALA A 1 97 ? -18.615 2.526 46.100 1.00 87.44 97 ALA A N 1
ATOM 748 C CA . ALA A 1 97 ? -19.825 2.821 45.331 1.00 87.44 97 ALA A CA 1
ATOM 749 C C . ALA A 1 97 ? -19.721 4.167 44.583 1.00 87.44 97 ALA A C 1
ATOM 751 O O . ALA A 1 97 ? -20.202 4.299 43.455 1.00 87.44 97 ALA A O 1
ATOM 752 N N . GLU A 1 98 ? -19.033 5.151 45.162 1.00 89.69 98 GLU A N 1
ATOM 753 C CA . GLU A 1 98 ? -18.751 6.444 44.533 1.00 89.69 98 GLU A CA 1
ATOM 754 C C . GLU A 1 98 ? -17.845 6.291 43.305 1.00 89.69 98 GLU A C 1
ATOM 756 O O . GLU A 1 98 ? -18.071 6.924 42.276 1.00 89.69 98 GLU A O 1
ATOM 761 N N . GLU A 1 99 ? -16.841 5.416 43.370 1.00 89.06 99 GLU A N 1
ATOM 762 C CA . GLU A 1 99 ? -15.944 5.153 42.241 1.00 89.06 99 GLU A CA 1
ATOM 763 C C . GLU A 1 99 ? -16.664 4.422 41.101 1.00 89.06 99 GLU A C 1
ATOM 765 O O . GLU A 1 99 ? -16.503 4.785 39.932 1.00 89.06 99 GLU A O 1
ATOM 770 N N . VAL A 1 100 ? -17.505 3.434 41.430 1.00 91.94 100 VAL A N 1
ATOM 771 C CA . VAL A 1 100 ? -18.328 2.696 40.457 1.00 91.94 100 VAL A CA 1
ATOM 772 C C . VAL A 1 100 ? -19.323 3.630 39.765 1.00 91.94 100 VAL A C 1
ATOM 774 O O . VAL A 1 100 ? -19.419 3.630 38.537 1.00 91.94 100 VAL A O 1
ATOM 777 N N . THR A 1 101 ? -20.026 4.474 40.523 1.00 90.31 101 THR A N 1
ATOM 778 C CA . THR A 1 101 ? -20.985 5.444 39.965 1.00 90.31 101 THR A CA 1
ATOM 779 C C . THR A 1 101 ? -20.299 6.518 39.123 1.00 90.31 101 THR A C 1
ATOM 781 O O . THR A 1 101 ? -20.792 6.848 38.043 1.00 90.31 101 THR A O 1
ATOM 784 N N . ALA A 1 102 ? -19.131 7.012 39.541 1.00 92.62 102 ALA A N 1
ATOM 785 C CA . ALA A 1 102 ? -18.348 7.961 38.753 1.00 92.62 102 ALA A CA 1
ATOM 786 C C . ALA A 1 102 ? -17.894 7.364 37.410 1.00 92.62 102 ALA A C 1
ATOM 788 O O . ALA A 1 102 ? -17.924 8.051 36.387 1.00 92.62 102 ALA A O 1
ATOM 789 N N . GLN A 1 103 ? -17.486 6.093 37.385 1.00 91.38 103 GLN A N 1
ATOM 790 C CA . GLN A 1 103 ? -17.113 5.411 36.141 1.00 91.38 103 GLN A CA 1
ATOM 791 C C . GLN A 1 103 ? -18.320 5.148 35.247 1.00 91.38 103 GLN A C 1
ATOM 793 O O . GLN A 1 103 ? -18.260 5.423 34.049 1.00 91.38 103 GLN A O 1
ATOM 798 N N . LEU A 1 104 ? -19.439 4.708 35.821 1.00 90.69 104 LEU A N 1
ATOM 799 C CA . LEU A 1 104 ? -20.686 4.545 35.083 1.00 90.69 104 LEU A CA 1
ATOM 800 C C . LEU A 1 104 ? -21.126 5.864 34.427 1.00 90.69 104 LEU A C 1
ATOM 802 O O . LEU A 1 104 ? -21.479 5.871 33.249 1.00 90.69 104 LEU A O 1
ATOM 806 N N . GLN A 1 105 ? -21.031 6.989 35.144 1.00 89.50 105 GLN A N 1
ATOM 807 C CA . GLN A 1 105 ? -21.368 8.305 34.599 1.00 89.50 105 GLN A CA 1
ATOM 808 C C . GLN A 1 105 ? -20.451 8.701 33.435 1.00 89.50 105 GLN A C 1
ATOM 810 O O . GLN A 1 105 ? -20.943 9.171 32.412 1.00 89.50 105 GLN A O 1
ATOM 815 N N . LYS A 1 106 ? -19.140 8.438 33.530 1.00 89.94 106 LYS A N 1
ATOM 816 C CA . LYS A 1 106 ? -18.206 8.669 32.414 1.00 89.94 106 LYS A CA 1
ATOM 817 C C . LYS A 1 106 ? -18.591 7.879 31.164 1.00 89.94 106 LYS A C 1
ATOM 819 O O . LYS A 1 106 ? -18.555 8.439 30.071 1.00 89.94 106 LYS A O 1
ATOM 824 N N . LEU A 1 107 ? -18.967 6.605 31.309 1.00 86.81 107 LEU A N 1
ATOM 825 C CA . LEU A 1 107 ? -19.428 5.789 30.180 1.00 86.81 107 LEU A CA 1
ATOM 826 C C . LEU A 1 107 ? -20.722 6.353 29.584 1.00 86.81 107 LEU A C 1
ATOM 828 O O . LEU A 1 107 ? -20.834 6.480 28.367 1.00 86.81 107 LEU A O 1
ATOM 832 N N . ILE A 1 108 ? -21.678 6.738 30.432 1.00 85.19 108 ILE A N 1
ATOM 833 C CA . ILE A 1 108 ? -22.927 7.374 29.996 1.00 85.19 108 ILE A CA 1
ATOM 834 C C . ILE A 1 108 ? -22.634 8.647 29.192 1.00 85.19 108 ILE A C 1
ATOM 836 O O . ILE A 1 108 ? -23.237 8.853 28.140 1.00 85.19 108 ILE A O 1
ATOM 840 N N . ASP A 1 109 ? -21.701 9.481 29.644 1.00 86.56 109 ASP A N 1
ATOM 841 C CA . ASP A 1 109 ? -21.343 10.726 28.961 1.00 86.56 109 ASP A CA 1
ATOM 842 C C . ASP A 1 109 ? -20.642 10.468 27.617 1.00 86.56 109 ASP A C 1
ATOM 844 O O . ASP A 1 109 ? -20.922 11.155 26.634 1.00 86.56 109 ASP A O 1
ATOM 848 N N . GLN A 1 110 ? -19.782 9.447 27.535 1.00 83.19 110 GLN A N 1
ATOM 849 C CA . GLN A 1 110 ? -19.153 9.010 26.278 1.00 83.19 110 GLN A CA 1
ATOM 850 C C . GLN A 1 110 ? -20.173 8.483 25.266 1.00 83.19 110 GLN A C 1
ATOM 852 O O . GLN A 1 110 ? -20.072 8.749 24.072 1.00 83.19 110 GLN A O 1
ATOM 857 N N . ILE A 1 111 ? -21.178 7.754 25.738 1.00 80.56 111 ILE A N 1
ATOM 858 C CA . ILE A 1 111 ? -22.255 7.234 24.899 1.00 80.56 111 ILE A CA 1
ATOM 859 C C . ILE A 1 111 ? -23.153 8.380 24.412 1.00 80.56 111 ILE A C 1
ATOM 861 O O . ILE A 1 111 ? -23.490 8.451 23.229 1.00 80.56 111 ILE A O 1
ATOM 865 N N . LYS A 1 112 ? -23.512 9.311 25.305 1.00 75.88 112 LYS A N 1
ATOM 866 C CA . LYS A 1 112 ? -24.336 10.486 24.981 1.00 75.88 112 LYS A CA 1
ATOM 867 C C . LYS A 1 112 ? -23.640 11.468 24.046 1.00 75.88 112 LYS A C 1
ATOM 869 O O . LYS A 1 112 ? -24.325 12.177 23.315 1.00 75.88 112 LYS A O 1
ATOM 874 N N . SER A 1 113 ? -22.311 11.551 24.066 1.00 70.50 113 SER A N 1
ATOM 875 C CA . SER A 1 113 ? -21.556 12.403 23.139 1.00 70.50 113 SER A CA 1
ATOM 876 C C . SER A 1 113 ? -21.454 11.821 21.721 1.00 70.50 113 SER A C 1
ATOM 878 O O . SER A 1 113 ? -21.091 12.548 20.798 1.00 70.50 113 SER A O 1
ATOM 880 N N . GLY A 1 114 ? -21.830 10.549 21.530 1.00 65.62 114 GLY A N 1
ATOM 881 C CA . GLY A 1 114 ? -21.986 9.896 20.229 1.00 65.62 114 GLY A CA 1
ATOM 882 C C . GLY A 1 114 ? -23.368 10.110 19.577 1.00 65.62 114 GLY A C 1
ATOM 883 O O . GLY A 1 114 ? -24.177 10.903 20.056 1.00 65.62 114 GLY A O 1
ATOM 884 N N . PRO A 1 115 ? -23.699 9.381 18.491 1.00 59.81 115 PRO A N 1
ATOM 885 C CA . PRO A 1 115 ? -24.963 9.535 17.751 1.00 59.81 115 PRO A CA 1
ATOM 886 C C . PRO A 1 115 ? -26.234 9.191 18.559 1.00 59.81 115 PRO A C 1
ATOM 888 O O . PRO A 1 115 ? -27.343 9.427 18.087 1.00 59.81 115 PRO A O 1
ATOM 891 N N . ALA A 1 116 ? -26.096 8.681 19.789 1.00 57.69 116 ALA A N 1
ATOM 892 C CA . ALA A 1 116 ? -27.191 8.367 20.711 1.00 57.69 116 ALA A CA 1
ATOM 893 C C . ALA A 1 116 ? -27.810 9.602 21.409 1.00 57.69 116 ALA A C 1
ATOM 895 O O . ALA A 1 116 ? -28.692 9.462 22.257 1.00 57.69 116 ALA A O 1
ATOM 896 N N . GLN A 1 117 ? -27.372 10.813 21.058 1.00 57.03 117 GLN A N 1
ATOM 897 C CA . GLN A 1 117 ? -27.682 12.073 21.743 1.00 57.03 117 GLN A CA 1
ATOM 898 C C . GLN A 1 117 ? -29.178 12.469 21.758 1.00 57.03 117 GLN A C 1
ATOM 900 O O . GLN A 1 117 ? -29.554 13.387 22.484 1.00 57.03 117 GLN A O 1
ATOM 905 N N . ALA A 1 118 ? -30.041 11.785 20.995 1.00 55.31 118 ALA A N 1
ATOM 906 C CA . ALA A 1 118 ? -31.451 12.150 20.809 1.00 55.31 118 ALA A CA 1
ATOM 907 C C . ALA A 1 118 ? -32.484 11.191 21.444 1.00 55.31 118 ALA A C 1
ATOM 909 O O . ALA A 1 118 ? -33.684 11.436 21.318 1.00 55.31 118 ALA A O 1
ATOM 910 N N . ALA A 1 119 ? -32.070 10.103 22.105 1.00 58.50 119 ALA A N 1
ATOM 911 C CA . ALA A 1 119 ? -33.013 9.111 22.629 1.00 58.50 119 ALA A CA 1
ATOM 912 C C . ALA A 1 119 ? -33.429 9.401 24.084 1.00 58.50 119 ALA A C 1
ATOM 914 O O . ALA A 1 119 ? -32.592 9.619 24.958 1.00 58.50 119 ALA A O 1
ATOM 915 N N . THR A 1 120 ? -34.737 9.353 24.364 1.00 59.47 120 THR A N 1
ATOM 916 C CA . THR A 1 120 ? -35.313 9.484 25.720 1.00 59.47 120 THR A CA 1
ATOM 917 C C . THR A 1 120 ? -34.939 8.326 26.654 1.00 59.47 120 THR A C 1
ATOM 919 O O . THR A 1 120 ? -35.109 8.431 27.866 1.00 59.47 120 THR A O 1
ATOM 922 N N . SER A 1 121 ? -34.421 7.230 26.100 1.00 66.94 121 SER A N 1
ATOM 923 C CA . SER A 1 121 ? -33.881 6.069 26.807 1.00 66.94 121 SER A CA 1
ATOM 924 C C . SER A 1 121 ? -32.709 5.486 26.014 1.00 66.94 121 SER A C 1
ATOM 926 O O . SER A 1 121 ? -32.715 5.505 24.785 1.00 66.94 121 SER A O 1
ATOM 928 N N . PHE A 1 122 ? -31.698 4.973 26.717 1.00 74.38 122 PHE A N 1
ATOM 929 C CA . PHE A 1 122 ? -30.537 4.327 26.108 1.00 74.38 122 PHE A CA 1
ATOM 930 C C . PHE A 1 122 ? -30.586 2.821 26.369 1.00 74.38 122 PHE A C 1
ATOM 932 O O . PHE A 1 122 ? -30.672 2.398 27.521 1.00 74.38 122 PHE A O 1
ATOM 939 N N . ASP A 1 123 ? -30.526 2.027 25.301 1.00 84.38 123 ASP A N 1
ATOM 940 C CA . ASP A 1 123 ? -30.458 0.569 25.370 1.00 84.38 123 ASP A CA 1
ATOM 941 C C . ASP A 1 123 ? -29.029 0.109 25.051 1.00 84.38 123 ASP A C 1
ATOM 943 O O . ASP A 1 123 ? -28.583 0.121 23.899 1.00 84.38 123 ASP A O 1
ATOM 947 N N . LEU A 1 124 ? -28.306 -0.294 26.099 1.00 83.44 124 LEU A N 1
ATOM 948 C CA . LEU A 1 124 ? -26.926 -0.762 25.990 1.00 83.44 124 LEU A CA 1
ATOM 949 C C . LEU A 1 124 ? -26.817 -2.048 25.156 1.00 83.44 124 LEU A C 1
ATOM 951 O O . LEU A 1 124 ? -25.844 -2.211 24.418 1.00 83.44 124 LEU A O 1
ATOM 955 N N . ALA A 1 125 ? -27.802 -2.946 25.241 1.00 85.81 125 ALA A N 1
ATOM 956 C CA . ALA A 1 125 ? -27.779 -4.214 24.520 1.00 85.81 125 ALA A CA 1
ATOM 957 C C . ALA A 1 125 ? -27.958 -3.996 23.012 1.00 85.81 125 ALA A C 1
ATOM 959 O O . ALA A 1 125 ? -27.221 -4.586 22.219 1.00 85.81 125 ALA A O 1
ATOM 960 N N . GLN A 1 126 ? -28.877 -3.110 22.613 1.00 86.38 126 GLN A N 1
ATOM 961 C CA . GLN A 1 126 ? -29.029 -2.721 21.206 1.00 86.38 126 GLN A CA 1
ATOM 962 C C . GLN A 1 126 ? -27.790 -1.999 20.678 1.00 86.38 126 GLN A C 1
ATOM 964 O O . GLN A 1 126 ? -27.303 -2.349 19.608 1.00 86.38 126 GLN A O 1
ATOM 969 N N . TYR A 1 127 ? -27.215 -1.071 21.449 1.00 85.12 127 TYR A N 1
ATOM 970 C CA . TYR A 1 127 ? -25.988 -0.378 21.049 1.00 85.12 127 TYR A CA 1
ATOM 971 C C . TYR A 1 127 ? -24.825 -1.350 20.787 1.00 85.12 127 TYR A C 1
ATOM 973 O O . TYR A 1 127 ? -24.157 -1.264 19.757 1.00 85.12 127 TYR A O 1
ATOM 981 N N . LEU A 1 128 ? -24.611 -2.322 21.681 1.00 87.88 128 LEU A N 1
ATOM 982 C CA . LEU A 1 128 ? -23.602 -3.373 21.504 1.00 87.88 128 LEU A CA 1
ATOM 983 C C . LEU A 1 128 ? -23.886 -4.244 20.271 1.00 87.88 128 LEU A C 1
ATOM 985 O O . LEU A 1 128 ? -22.959 -4.580 19.531 1.00 87.88 128 LEU A O 1
ATOM 989 N N . ALA A 1 129 ? -25.152 -4.592 20.026 1.00 90.31 129 ALA A N 1
ATOM 990 C CA . ALA A 1 129 ? -25.550 -5.354 18.845 1.00 90.31 129 ALA A CA 1
ATOM 991 C C . ALA A 1 129 ? -25.308 -4.571 17.541 1.00 90.31 129 ALA A C 1
ATOM 993 O O . ALA A 1 129 ? -24.832 -5.144 16.560 1.00 90.31 129 ALA A O 1
ATOM 994 N N . ASP A 1 130 ? -25.588 -3.269 17.529 1.00 87.19 130 ASP A N 1
ATOM 995 C CA . ASP A 1 130 ? -25.354 -2.379 16.388 1.00 87.19 130 ASP A CA 1
ATOM 996 C C . ASP A 1 130 ? -23.867 -2.227 16.088 1.00 87.19 130 ASP A C 1
ATOM 998 O O . ASP A 1 130 ? -23.448 -2.457 14.952 1.00 87.19 130 ASP A O 1
ATOM 1002 N N . GLN A 1 131 ? -23.051 -1.955 17.110 1.00 87.44 131 GLN A N 1
ATOM 1003 C CA . GLN A 1 131 ? -21.594 -1.914 16.965 1.00 87.44 131 GLN A CA 1
ATOM 1004 C C . GLN A 1 131 ? -21.045 -3.255 16.462 1.00 87.44 131 GLN A C 1
ATOM 1006 O O . GLN A 1 131 ? -20.182 -3.287 15.587 1.00 87.44 131 GLN A O 1
ATOM 1011 N N . GLY A 1 132 ? -21.572 -4.378 16.962 1.00 90.12 132 GLY A N 1
ATOM 1012 C CA . GLY A 1 132 ? -21.215 -5.712 16.483 1.00 90.12 132 GLY A CA 1
ATOM 1013 C C . GLY A 1 132 ? -21.531 -5.913 14.998 1.00 90.12 132 GLY A C 1
ATOM 1014 O O . GLY A 1 132 ? -20.695 -6.439 14.258 1.00 90.12 132 GLY A O 1
ATOM 1015 N N . ARG A 1 133 ? -22.701 -5.451 14.539 1.00 90.38 133 ARG A N 1
ATOM 1016 C CA . ARG A 1 133 ? -23.100 -5.485 13.122 1.00 90.38 133 ARG A CA 1
ATOM 1017 C C . ARG A 1 133 ? -22.213 -4.601 12.254 1.00 90.38 133 ARG A C 1
ATOM 1019 O O . ARG A 1 133 ? -21.793 -5.044 11.188 1.00 90.38 133 ARG A O 1
ATOM 1026 N N . GLU A 1 134 ? -21.894 -3.395 12.707 1.00 88.19 134 GLU A N 1
ATOM 1027 C CA . GLU A 1 134 ? -21.027 -2.464 11.983 1.00 88.19 134 GLU A CA 1
ATOM 1028 C C . GLU A 1 134 ? -19.595 -3.002 11.866 1.00 88.19 134 GLU A C 1
ATOM 1030 O O . GLU A 1 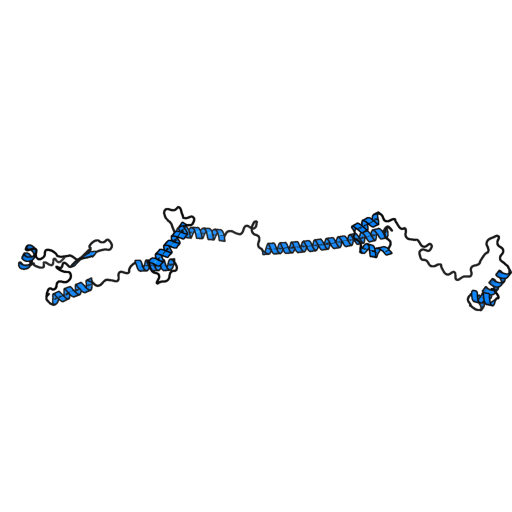134 ? -19.031 -3.032 10.774 1.00 88.19 134 GLU A O 1
ATOM 1035 N N . ILE A 1 135 ? -19.030 -3.537 12.954 1.00 89.06 135 ILE A N 1
ATOM 1036 C CA . ILE A 1 135 ? -17.709 -4.180 12.940 1.00 89.06 135 ILE A CA 1
ATOM 1037 C C . ILE A 1 135 ? -17.705 -5.391 12.005 1.00 89.06 135 ILE A C 1
ATOM 1039 O O . ILE A 1 135 ? -16.748 -5.575 11.251 1.00 89.06 135 ILE A O 1
ATOM 1043 N N . ALA A 1 136 ? -18.746 -6.228 12.037 1.00 89.00 136 ALA A N 1
ATOM 1044 C CA . ALA A 1 136 ? -18.861 -7.368 11.133 1.00 89.00 136 ALA A CA 1
ATOM 1045 C C . ALA A 1 136 ? -18.940 -6.913 9.668 1.00 89.00 136 ALA A C 1
ATOM 1047 O O . ALA A 1 136 ? -18.223 -7.453 8.826 1.00 89.00 136 ALA A O 1
ATOM 1048 N N . ALA A 1 137 ? -19.733 -5.877 9.381 1.00 87.00 137 ALA A N 1
ATOM 1049 C CA . ALA A 1 137 ? -19.844 -5.283 8.055 1.00 87.00 137 ALA A CA 1
ATOM 1050 C C . ALA A 1 137 ? -18.492 -4.735 7.571 1.00 87.00 137 ALA A C 1
ATOM 1052 O O . ALA A 1 137 ? -18.045 -5.109 6.489 1.00 87.00 137 ALA A O 1
ATOM 1053 N N . LEU A 1 138 ? -17.790 -3.948 8.392 1.00 86.12 138 LEU A N 1
ATOM 1054 C CA . LEU A 1 138 ? -16.471 -3.388 8.075 1.00 86.12 138 LEU A CA 1
ATOM 1055 C C . LEU A 1 138 ? -15.401 -4.468 7.881 1.00 86.12 138 LEU A C 1
ATOM 1057 O O . LEU A 1 138 ? -14.579 -4.355 6.978 1.00 86.12 138 LEU A O 1
ATOM 1061 N N . LYS A 1 139 ? -15.417 -5.536 8.686 1.00 84.88 139 LYS A N 1
ATOM 1062 C CA . LYS A 1 139 ? -14.503 -6.679 8.517 1.00 84.88 139 LYS A CA 1
ATOM 1063 C C . LYS A 1 139 ? -14.809 -7.497 7.264 1.00 84.88 139 LYS A C 1
ATOM 1065 O O . LYS A 1 139 ? -13.896 -8.073 6.683 1.00 84.88 139 LYS A O 1
ATOM 1070 N N . SER A 1 140 ? -16.080 -7.575 6.871 1.00 80.56 140 SER A N 1
ATOM 1071 C CA . SER A 1 140 ? -16.518 -8.278 5.660 1.00 80.56 140 SER A CA 1
ATOM 1072 C C . SER A 1 140 ? -16.373 -7.446 4.385 1.00 80.56 140 SER A C 1
ATOM 1074 O O . SER A 1 140 ? -16.407 -8.001 3.287 1.00 80.56 140 SER A O 1
ATOM 1076 N N . ALA A 1 141 ? -16.208 -6.127 4.515 1.00 78.56 141 ALA A N 1
ATOM 1077 C CA . ALA A 1 141 ? -16.000 -5.234 3.393 1.00 78.56 141 ALA A CA 1
ATOM 1078 C C . ALA A 1 141 ? -14.633 -5.529 2.765 1.00 78.56 141 ALA A C 1
ATOM 1080 O O . ALA A 1 141 ? -13.588 -5.103 3.258 1.00 78.56 141 ALA A O 1
ATOM 1081 N N . ALA A 1 142 ? -14.641 -6.285 1.668 1.00 71.38 142 ALA A N 1
ATOM 1082 C CA . ALA A 1 142 ? -13.454 -6.473 0.852 1.00 71.38 142 ALA A CA 1
ATOM 1083 C C . ALA A 1 142 ? -12.972 -5.094 0.358 1.00 71.38 142 ALA A C 1
ATOM 1085 O O . ALA A 1 142 ? -13.792 -4.328 -0.160 1.00 71.38 142 ALA A O 1
ATOM 1086 N N . PRO A 1 143 ? -11.677 -4.755 0.508 1.00 75.50 143 PRO A N 1
ATOM 1087 C CA . PRO A 1 143 ? -11.133 -3.519 -0.034 1.00 75.50 143 PRO A CA 1
ATOM 1088 C C . PRO A 1 143 ? -11.441 -3.436 -1.527 1.00 75.50 143 PRO A C 1
ATOM 1090 O O . PRO A 1 143 ? -11.109 -4.352 -2.277 1.00 75.50 143 PRO A O 1
ATOM 1093 N N . ASP A 1 144 ? -12.105 -2.357 -1.940 1.00 78.06 144 ASP A N 1
ATOM 1094 C CA . ASP A 1 144 ? -12.468 -2.128 -3.338 1.00 78.06 144 ASP A CA 1
ATOM 1095 C C . ASP A 1 144 ? -11.192 -2.146 -4.203 1.00 78.06 144 ASP A C 1
ATOM 1097 O O . ASP A 1 144 ? -10.358 -1.246 -4.053 1.00 78.06 144 ASP A O 1
ATOM 1101 N N . PRO A 1 145 ? -11.014 -3.129 -5.105 1.00 71.44 145 PRO A N 1
ATOM 1102 C CA . PRO A 1 145 ? -9.787 -3.278 -5.885 1.00 71.44 145 PRO A CA 1
ATOM 1103 C C . PRO A 1 145 ? -9.562 -2.124 -6.872 1.00 71.44 145 PRO A C 1
ATOM 1105 O O . PRO A 1 145 ? -8.441 -1.941 -7.344 1.00 71.44 145 PRO A O 1
ATOM 1108 N N . ALA A 1 146 ? -10.590 -1.319 -7.172 1.00 76.12 146 ALA A N 1
ATOM 1109 C CA . ALA A 1 146 ? -10.447 -0.110 -7.981 1.00 76.12 146 ALA A CA 1
ATOM 1110 C C . ALA A 1 146 ? -9.869 1.076 -7.186 1.00 76.12 146 ALA A C 1
ATOM 1112 O O . ALA A 1 146 ? -9.348 2.017 -7.783 1.00 76.12 146 ALA A O 1
ATOM 1113 N N . LYS A 1 147 ? -9.952 1.047 -5.848 1.00 78.44 147 LYS A N 1
ATOM 1114 C CA . LYS A 1 147 ? -9.458 2.113 -4.954 1.00 78.44 147 LYS A CA 1
ATOM 1115 C C . LYS A 1 147 ? -8.238 1.699 -4.138 1.00 78.44 147 LYS A C 1
ATOM 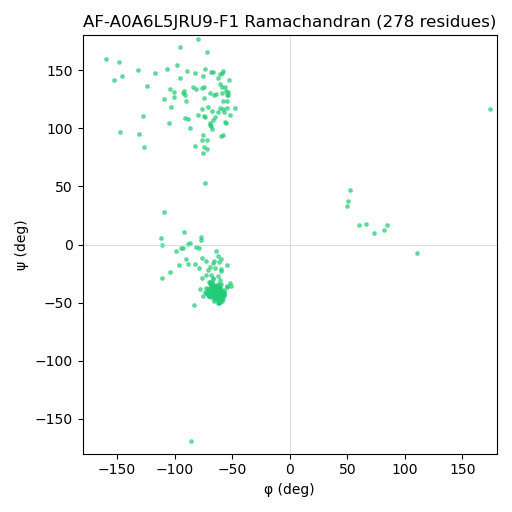1117 O O . LYS A 1 147 ? -7.431 2.554 -3.785 1.00 78.44 147 LYS A O 1
ATOM 1122 N N . PHE A 1 148 ? -8.101 0.411 -3.838 1.00 79.75 148 PHE A N 1
ATOM 1123 C CA . PHE A 1 148 ? -7.056 -0.130 -2.981 1.00 79.75 148 PHE A CA 1
ATOM 1124 C C . PHE A 1 148 ? -6.337 -1.273 -3.690 1.00 79.75 148 PHE A C 1
ATOM 1126 O O . PHE A 1 148 ? -6.881 -2.359 -3.875 1.00 79.75 148 PHE A O 1
ATOM 1133 N N . VAL A 1 149 ? -5.083 -1.022 -4.061 1.00 81.44 149 VAL A N 1
ATOM 1134 C CA . VAL A 1 149 ? -4.203 -2.018 -4.677 1.00 81.44 149 VAL A CA 1
ATOM 1135 C C . VAL A 1 149 ? -3.193 -2.495 -3.629 1.00 81.44 149 VAL A C 1
ATOM 1137 O O . VAL A 1 149 ? -2.601 -1.659 -2.940 1.00 81.44 149 VAL A O 1
ATOM 1140 N N . PRO A 1 150 ? -2.954 -3.812 -3.492 1.00 87.12 150 PRO A N 1
ATOM 1141 C CA . PRO A 1 150 ? -1.902 -4.318 -2.621 1.00 87.12 150 PRO A CA 1
ATOM 1142 C C . PRO A 1 150 ? -0.542 -3.720 -2.992 1.00 87.12 150 PRO A C 1
ATOM 1144 O O . PRO A 1 150 ? -0.163 -3.708 -4.163 1.00 87.12 150 PRO A O 1
ATOM 1147 N N . ILE A 1 151 ? 0.233 -3.293 -1.992 1.00 87.88 151 ILE A N 1
ATOM 1148 C CA . ILE A 1 151 ? 1.570 -2.710 -2.205 1.00 87.88 151 ILE A CA 1
ATOM 1149 C C . ILE A 1 151 ? 2.462 -3.658 -3.016 1.00 87.88 151 ILE A C 1
ATOM 1151 O O . ILE A 1 151 ? 3.189 -3.209 -3.892 1.00 87.88 151 ILE A O 1
ATOM 1155 N N . ALA A 1 152 ? 2.350 -4.971 -2.799 1.00 89.00 152 ALA A N 1
ATOM 1156 C CA . ALA A 1 152 ? 3.079 -5.969 -3.578 1.00 89.00 152 ALA A CA 1
ATOM 1157 C C . ALA A 1 152 ? 2.800 -5.877 -5.092 1.00 89.00 152 ALA A C 1
ATOM 1159 O O . ALA A 1 152 ? 3.733 -5.962 -5.886 1.00 89.00 152 ALA A O 1
ATOM 1160 N N . ALA A 1 153 ? 1.543 -5.653 -5.493 1.00 86.75 153 ALA A N 1
ATOM 1161 C CA . ALA A 1 153 ? 1.171 -5.503 -6.899 1.00 86.75 153 ALA A CA 1
ATOM 1162 C C . ALA A 1 153 ? 1.688 -4.178 -7.485 1.00 86.75 153 ALA A C 1
ATOM 1164 O O . ALA A 1 153 ? 2.171 -4.159 -8.615 1.00 86.75 153 ALA A O 1
ATOM 1165 N N . LEU A 1 154 ? 1.664 -3.088 -6.707 1.00 90.69 154 LEU A N 1
ATOM 1166 C CA . LEU A 1 154 ? 2.256 -1.812 -7.123 1.00 90.69 154 LEU A CA 1
ATOM 1167 C C . LEU A 1 154 ? 3.773 -1.935 -7.322 1.00 90.69 154 LEU A C 1
ATOM 1169 O O . LEU A 1 154 ? 4.295 -1.500 -8.346 1.00 90.69 154 LEU A O 1
ATOM 1173 N N . THR A 1 155 ? 4.475 -2.551 -6.371 1.00 92.44 155 THR A N 1
ATOM 1174 C CA . THR A 1 155 ? 5.926 -2.761 -6.446 1.00 92.44 155 THR A CA 1
ATOM 1175 C C . THR A 1 155 ? 6.300 -3.656 -7.628 1.00 92.44 155 THR A C 1
ATOM 1177 O O . THR A 1 155 ? 7.261 -3.357 -8.335 1.00 92.44 155 THR A O 1
ATOM 1180 N N . ALA A 1 156 ? 5.525 -4.715 -7.893 1.00 94.06 156 ALA A N 1
ATOM 1181 C CA . ALA A 1 156 ? 5.718 -5.567 -9.066 1.00 94.06 156 ALA A CA 1
ATOM 1182 C C . ALA A 1 156 ? 5.551 -4.776 -10.376 1.00 94.06 156 ALA A C 1
ATOM 1184 O O . ALA A 1 156 ? 6.454 -4.783 -11.210 1.00 94.06 156 ALA A O 1
ATOM 1185 N N . ALA A 1 157 ? 4.464 -4.008 -10.514 1.00 94.00 157 ALA A N 1
ATOM 1186 C CA . ALA A 1 157 ? 4.214 -3.184 -11.698 1.00 94.00 157 ALA A CA 1
ATOM 1187 C C . ALA A 1 157 ? 5.292 -2.104 -11.911 1.00 94.00 157 ALA A C 1
ATOM 1189 O O . ALA A 1 157 ? 5.689 -1.821 -13.042 1.00 94.00 157 ALA A O 1
ATOM 1190 N N . GLN A 1 158 ? 5.807 -1.505 -10.834 1.00 95.19 158 GLN A N 1
ATOM 1191 C CA . GLN A 1 158 ? 6.933 -0.570 -10.906 1.00 95.19 158 GLN A CA 1
ATOM 1192 C C . GLN A 1 158 ? 8.219 -1.255 -11.387 1.00 95.19 158 GLN A C 1
ATOM 1194 O O . GLN A 1 158 ? 8.944 -0.677 -12.200 1.00 95.19 158 GLN A O 1
ATOM 1199 N N . GLY A 1 159 ? 8.485 -2.479 -10.922 1.00 96.81 159 GLY A N 1
ATOM 1200 C CA . GLY A 1 159 ? 9.609 -3.297 -11.379 1.00 96.81 159 GLY A CA 1
ATOM 1201 C C . GLY A 1 159 ? 9.514 -3.641 -12.866 1.00 96.81 159 GLY A C 1
ATOM 1202 O O . GLY A 1 159 ? 10.470 -3.417 -13.610 1.00 96.81 159 GLY A O 1
ATOM 1203 N N . GLU A 1 160 ? 8.346 -4.099 -13.320 1.00 95.88 160 GLU A N 1
ATOM 1204 C CA . GLU A 1 160 ? 8.079 -4.378 -14.736 1.00 95.88 160 GLU A CA 1
ATOM 1205 C C . GLU A 1 160 ? 8.239 -3.124 -15.602 1.00 95.88 160 GLU A C 1
ATOM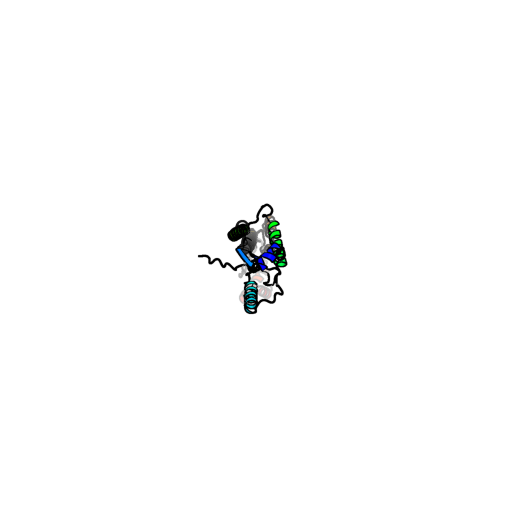 1207 O O . GLU A 1 160 ? 8.902 -3.166 -16.637 1.00 95.88 160 GLU A O 1
ATOM 1212 N N . LEU A 1 161 ? 7.718 -1.973 -15.161 1.00 96.62 161 LEU A N 1
ATOM 1213 C CA . LEU A 1 161 ? 7.862 -0.713 -15.891 1.00 96.62 161 LEU A CA 1
ATOM 1214 C C . LEU A 1 161 ? 9.325 -0.261 -15.989 1.00 96.62 161 LEU A C 1
ATOM 1216 O O . LEU A 1 161 ? 9.746 0.254 -17.027 1.00 96.62 161 LEU A O 1
ATOM 1220 N N . ALA A 1 162 ? 10.106 -0.427 -14.920 1.00 96.56 162 ALA A N 1
ATOM 1221 C CA . ALA A 1 162 ? 11.531 -0.117 -14.933 1.00 96.56 162 ALA A CA 1
ATOM 1222 C C . ALA A 1 162 ? 12.290 -1.036 -15.903 1.00 96.56 162 ALA A C 1
ATOM 1224 O O . ALA A 1 162 ? 13.096 -0.551 -16.699 1.00 96.56 162 ALA A O 1
ATOM 1225 N N . SER A 1 163 ? 11.977 -2.334 -15.891 1.00 96.56 163 SER A N 1
ATOM 1226 C CA . SER A 1 163 ? 12.553 -3.324 -16.805 1.00 96.56 163 SER A CA 1
ATOM 1227 C C . SER A 1 163 ? 12.211 -3.016 -18.265 1.00 96.56 163 SER A C 1
ATOM 1229 O O . SER A 1 163 ? 13.116 -2.864 -19.084 1.00 96.56 163 SER A O 1
ATOM 1231 N N . ALA A 1 164 ? 10.935 -2.781 -18.578 1.00 96.88 164 ALA A N 1
ATOM 1232 C CA . ALA A 1 164 ? 10.481 -2.455 -19.929 1.00 96.88 164 ALA A CA 1
ATOM 1233 C C . ALA A 1 164 ? 11.088 -1.144 -20.459 1.00 96.88 164 ALA A C 1
ATOM 1235 O O . ALA A 1 164 ? 11.368 -1.017 -21.654 1.00 96.88 164 ALA A O 1
ATOM 1236 N N . ARG A 1 165 ? 11.312 -0.154 -19.582 1.00 96.56 165 ARG A N 1
ATOM 1237 C CA . ARG A 1 165 ? 12.018 1.089 -19.936 1.00 96.56 165 ARG A CA 1
ATOM 1238 C C . ARG A 1 165 ? 13.493 0.846 -20.230 1.00 96.56 165 ARG A C 1
ATOM 1240 O O . ARG A 1 165 ? 13.999 1.420 -21.193 1.00 96.56 165 ARG A O 1
ATOM 1247 N N . ALA A 1 166 ? 14.165 0.015 -19.436 1.00 96.56 166 ALA A N 1
ATOM 1248 C CA . ALA A 1 166 ? 15.555 -0.357 -19.678 1.00 96.56 166 ALA A CA 1
ATOM 1249 C C . ALA A 1 166 ? 15.703 -1.125 -21.001 1.00 96.56 166 ALA A C 1
ATOM 1251 O O . ALA A 1 166 ? 16.565 -0.786 -21.810 1.00 96.56 166 ALA A O 1
ATOM 1252 N N . GLU A 1 167 ? 14.813 -2.083 -21.266 1.00 96.62 167 GLU A N 1
ATOM 1253 C CA . GLU A 1 167 ? 14.783 -2.835 -22.522 1.00 96.62 167 GLU A CA 1
ATOM 1254 C C . GLU A 1 167 ? 14.529 -1.916 -23.724 1.00 96.62 167 GLU A C 1
ATOM 1256 O O . GLU A 1 167 ? 15.281 -1.944 -24.694 1.00 96.62 167 GLU A O 1
ATOM 1261 N N . ASN A 1 168 ? 13.543 -1.015 -23.642 1.00 95.94 168 ASN A N 1
ATOM 1262 C CA . ASN A 1 168 ? 13.292 -0.034 -24.703 1.00 95.94 168 ASN A CA 1
ATOM 1263 C C . ASN A 1 168 ? 14.490 0.888 -24.958 1.00 95.94 168 ASN A C 1
ATOM 1265 O O . ASN A 1 168 ? 14.765 1.233 -26.107 1.00 95.94 168 ASN A O 1
ATOM 1269 N N . ALA A 1 169 ? 15.190 1.321 -23.908 1.00 96.00 169 ALA A N 1
ATOM 1270 C CA . ALA A 1 169 ? 16.383 2.147 -24.055 1.00 96.00 169 ALA A CA 1
ATOM 1271 C C . ALA A 1 169 ? 17.514 1.375 -24.752 1.00 96.00 169 ALA A C 1
ATOM 1273 O O . ALA A 1 169 ? 18.130 1.907 -25.676 1.00 96.00 169 ALA A O 1
ATOM 1274 N N . ALA A 1 170 ? 17.738 0.116 -24.365 1.00 96.12 170 ALA A N 1
ATOM 1275 C CA . ALA A 1 170 ? 18.731 -0.754 -24.988 1.00 96.12 170 ALA A CA 1
ATOM 1276 C C . ALA A 1 170 ? 18.407 -1.030 -26.466 1.00 96.12 170 ALA A C 1
ATOM 1278 O O . ALA A 1 170 ? 19.276 -0.876 -27.321 1.00 96.12 170 ALA A O 1
ATOM 1279 N N . LEU A 1 171 ? 17.149 -1.354 -26.784 1.00 96.75 171 LEU A N 1
ATOM 1280 C CA . LEU A 1 171 ? 16.697 -1.573 -28.161 1.00 96.75 171 LEU A CA 1
ATOM 1281 C C . LEU A 1 171 ? 16.865 -0.320 -29.026 1.00 96.75 171 LEU A C 1
ATOM 1283 O O . LEU A 1 171 ? 17.331 -0.416 -30.158 1.00 96.75 171 LEU A O 1
ATOM 1287 N N . LYS A 1 172 ? 16.546 0.867 -28.497 1.00 94.50 172 LYS A N 1
ATOM 1288 C CA . LYS A 1 172 ? 16.762 2.134 -29.213 1.00 94.50 172 LYS A CA 1
ATOM 1289 C C . LYS A 1 172 ? 18.241 2.425 -29.455 1.00 94.50 172 LYS A C 1
ATOM 1291 O O . LYS A 1 172 ? 18.582 2.889 -30.537 1.00 94.50 172 LYS A O 1
ATOM 1296 N N . ALA A 1 173 ? 19.107 2.151 -28.479 1.00 92.56 173 ALA A N 1
ATOM 1297 C CA . ALA A 1 173 ? 20.548 2.319 -28.644 1.00 92.56 173 ALA A CA 1
ATOM 1298 C C . ALA A 1 173 ? 21.103 1.366 -29.716 1.00 92.56 173 ALA A C 1
ATOM 1300 O O . ALA A 1 173 ? 21.809 1.811 -30.617 1.00 92.56 173 ALA A O 1
ATOM 1301 N N . ALA A 1 174 ? 20.709 0.090 -29.677 1.00 94.31 174 ALA A N 1
ATOM 1302 C CA . ALA A 1 174 ? 21.101 -0.897 -30.681 1.00 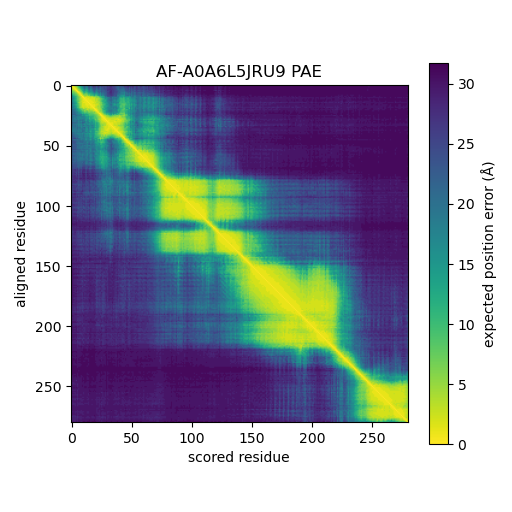94.31 174 ALA A CA 1
ATOM 1303 C C . ALA A 1 174 ? 20.611 -0.516 -32.088 1.00 94.31 174 ALA A C 1
ATOM 1305 O O . ALA A 1 174 ? 21.377 -0.585 -33.047 1.00 94.31 174 ALA A O 1
ATOM 1306 N N . ALA A 1 175 ? 19.363 -0.054 -32.214 1.00 93.94 175 ALA A N 1
ATOM 1307 C CA . ALA A 1 175 ? 18.819 0.418 -33.485 1.00 93.94 175 ALA A CA 1
ATOM 1308 C C . ALA A 1 175 ? 19.577 1.645 -34.020 1.00 93.94 175 ALA A C 1
ATOM 1310 O O . ALA A 1 175 ? 19.873 1.705 -35.210 1.00 93.94 175 ALA A O 1
ATOM 1311 N N . ALA A 1 176 ? 19.945 2.595 -33.153 1.00 90.50 176 ALA A N 1
ATOM 1312 C CA . ALA A 1 176 ? 20.731 3.763 -33.547 1.00 90.50 176 ALA A CA 1
ATOM 1313 C C . ALA A 1 176 ? 22.150 3.384 -34.012 1.00 90.50 176 ALA A C 1
ATOM 1315 O O . ALA A 1 176 ?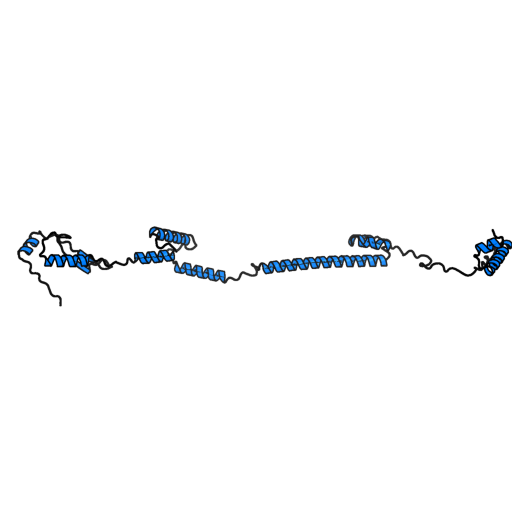 22.656 3.961 -34.976 1.00 90.50 176 ALA A O 1
ATOM 1316 N N . GLU A 1 177 ? 22.794 2.402 -33.370 1.00 90.94 177 GLU A N 1
ATOM 1317 C CA . GLU A 1 177 ? 24.089 1.881 -33.828 1.00 90.94 177 GLU A CA 1
ATOM 1318 C C . GLU A 1 177 ? 23.983 1.155 -35.172 1.00 90.94 177 GLU A C 1
ATOM 1320 O O . GLU A 1 177 ? 24.828 1.367 -36.045 1.00 90.94 177 GLU A O 1
ATOM 1325 N N . GLN A 1 178 ? 22.941 0.343 -35.367 1.00 93.31 178 GLN A N 1
ATOM 1326 C CA . GLN A 1 178 ? 22.684 -0.325 -36.644 1.00 93.31 178 GLN A CA 1
ATOM 1327 C C . GLN A 1 178 ? 22.443 0.687 -37.764 1.00 93.31 178 GLN A C 1
ATOM 1329 O O . GLN A 1 178 ? 23.119 0.636 -38.789 1.00 93.31 178 GLN A O 1
ATOM 1334 N N . GLU A 1 179 ? 21.563 1.662 -37.540 1.00 92.75 179 GLU A N 1
ATOM 1335 C CA . GLU A 1 179 ? 21.291 2.735 -38.496 1.00 92.75 179 GLU A CA 1
ATOM 1336 C C . GLU A 1 179 ? 22.574 3.497 -38.856 1.00 92.75 179 GLU A C 1
ATOM 1338 O O . GLU A 1 179 ? 22.835 3.792 -40.024 1.00 92.75 179 GLU A O 1
ATOM 1343 N N . LYS A 1 180 ? 23.426 3.780 -37.866 1.00 92.56 180 LYS A N 1
ATOM 1344 C CA . LYS A 1 180 ? 24.726 4.409 -38.097 1.00 92.56 180 LYS A CA 1
ATOM 1345 C C . LYS A 1 180 ? 25.625 3.556 -38.983 1.00 92.56 180 LYS A C 1
ATOM 1347 O O . LYS A 1 180 ? 26.215 4.076 -39.930 1.00 92.56 180 LYS A O 1
ATOM 1352 N N . ALA A 1 181 ? 25.743 2.265 -38.683 1.00 92.50 181 ALA A N 1
ATOM 1353 C CA . ALA A 1 181 ? 26.566 1.340 -39.452 1.00 92.50 181 ALA A CA 1
ATOM 1354 C C . ALA A 1 181 ? 26.079 1.225 -40.906 1.00 92.50 181 ALA A C 1
ATOM 1356 O O . ALA A 1 181 ? 26.893 1.250 -41.833 1.00 92.50 181 ALA A O 1
ATOM 1357 N N . GLU A 1 182 ? 24.764 1.175 -41.119 1.00 93.44 182 GLU A N 1
ATOM 1358 C CA . GLU A 1 182 ? 24.149 1.158 -42.447 1.00 93.44 182 GLU A CA 1
ATOM 1359 C C . GLU A 1 182 ? 24.436 2.445 -43.225 1.00 93.44 182 GLU A C 1
ATOM 1361 O O . GLU A 1 182 ? 24.866 2.385 -44.377 1.00 93.44 182 GLU A O 1
ATOM 1366 N N . VAL A 1 183 ? 24.285 3.613 -42.592 1.00 93.25 183 VAL A N 1
ATOM 1367 C CA . VAL A 1 183 ? 24.580 4.917 -43.209 1.00 93.25 183 VAL A CA 1
ATOM 1368 C C . VAL A 1 183 ? 26.053 5.026 -43.608 1.00 93.25 183 VAL A C 1
ATOM 1370 O O . VAL A 1 183 ? 26.349 5.475 -44.717 1.00 93.25 183 VAL A O 1
ATOM 1373 N N . ILE A 1 184 ? 26.979 4.593 -42.746 1.00 92.75 184 ILE A N 1
ATOM 1374 C CA . ILE A 1 184 ? 28.418 4.574 -43.055 1.00 92.75 184 ILE A CA 1
ATOM 1375 C C . ILE A 1 184 ? 28.688 3.654 -44.250 1.00 92.75 184 ILE A C 1
ATOM 1377 O O . ILE A 1 184 ? 29.343 4.064 -45.209 1.00 92.75 184 ILE A O 1
ATOM 1381 N N . THR A 1 185 ? 28.145 2.436 -44.226 1.00 91.75 185 THR A N 1
ATOM 1382 C CA . THR A 1 185 ? 28.343 1.436 -45.286 1.00 91.75 185 THR A CA 1
ATOM 1383 C C . THR A 1 185 ? 27.793 1.922 -46.629 1.00 91.75 185 THR A C 1
ATOM 1385 O O . THR A 1 185 ? 28.462 1.811 -47.662 1.00 91.75 185 THR A O 1
ATOM 1388 N N . ALA A 1 186 ? 26.603 2.524 -46.624 1.00 90.75 186 ALA A N 1
ATOM 1389 C CA . ALA A 1 186 ? 25.988 3.108 -47.809 1.00 90.75 186 ALA A CA 1
ATOM 1390 C C . ALA A 1 186 ? 26.804 4.293 -48.352 1.00 90.75 186 ALA A C 1
ATOM 1392 O O . ALA A 1 186 ? 27.010 4.393 -49.560 1.00 90.75 186 ALA A O 1
ATOM 1393 N N . ALA A 1 187 ? 27.319 5.167 -47.482 1.00 89.62 187 ALA A N 1
ATOM 1394 C CA . ALA A 1 187 ? 28.114 6.326 -47.887 1.00 89.62 187 ALA A CA 1
ATOM 1395 C C . ALA A 1 187 ? 29.488 5.950 -48.464 1.00 89.62 187 ALA A C 1
ATOM 1397 O O . ALA A 1 187 ? 29.920 6.568 -49.441 1.00 89.62 187 ALA A O 1
ATOM 1398 N N . LEU A 1 188 ? 30.146 4.929 -47.901 1.00 88.94 188 LEU A N 1
ATOM 1399 C CA . LEU A 1 188 ? 31.380 4.354 -48.449 1.00 88.94 188 LEU A CA 1
ATOM 1400 C C . LEU A 1 188 ? 31.127 3.747 -49.834 1.00 88.94 188 LEU A C 1
ATOM 1402 O O . LEU A 1 188 ? 31.865 4.027 -50.777 1.00 88.94 188 LEU A O 1
ATOM 1406 N N . SER A 1 189 ? 30.043 2.980 -49.980 1.00 87.06 189 SER A N 1
ATOM 1407 C CA . SER A 1 189 ? 29.664 2.356 -51.257 1.00 87.06 189 SER A CA 1
ATOM 1408 C C . SER A 1 189 ? 29.296 3.390 -52.327 1.00 87.06 189 SER A C 1
ATOM 1410 O O . SER A 1 189 ? 29.611 3.213 -53.501 1.00 87.06 189 SER A O 1
ATOM 1412 N N . ALA A 1 190 ? 28.668 4.498 -51.925 1.00 86.19 190 ALA A N 1
ATOM 1413 C CA . ALA A 1 190 ? 28.310 5.608 -52.805 1.00 86.19 190 ALA A CA 1
ATOM 1414 C C . ALA A 1 190 ? 29.484 6.555 -53.131 1.00 86.19 190 ALA A C 1
ATOM 1416 O O . ALA A 1 190 ? 29.291 7.518 -53.873 1.00 86.19 190 ALA A O 1
ATOM 1417 N N . GLY A 1 191 ? 30.679 6.340 -52.563 1.00 85.25 191 GLY A N 1
ATOM 1418 C CA . GLY A 1 191 ? 31.842 7.219 -52.752 1.00 85.25 191 GLY A CA 1
ATOM 1419 C C . GLY A 1 191 ? 31.673 8.623 -52.155 1.00 85.25 191 GLY A C 1
ATOM 1420 O O . GLY A 1 191 ? 32.391 9.548 -52.531 1.00 85.25 191 GLY A O 1
ATOM 1421 N N . LYS A 1 192 ? 30.706 8.803 -51.247 1.00 87.12 192 LYS A N 1
ATOM 1422 C CA . LYS A 1 192 ? 30.461 10.062 -50.517 1.00 87.12 192 LYS A CA 1
ATOM 1423 C C . LYS A 1 192 ? 31.277 10.162 -49.227 1.00 87.12 192 LYS A C 1
ATOM 1425 O O . LYS A 1 192 ? 31.416 11.250 -48.680 1.00 87.12 192 LYS A O 1
ATOM 1430 N N . LEU A 1 193 ? 31.810 9.039 -48.748 1.00 88.06 193 LEU A N 1
ATOM 1431 C CA . LEU A 1 193 ? 32.721 8.957 -47.611 1.00 88.06 193 LEU A CA 1
ATOM 1432 C C . LEU A 1 193 ? 34.005 8.243 -48.050 1.00 88.06 193 LEU A C 1
ATOM 1434 O O . LEU A 1 193 ? 33.938 7.231 -48.747 1.00 88.06 193 LEU A O 1
ATOM 1438 N N . LEU A 1 194 ? 35.175 8.751 -47.653 1.00 86.00 194 LEU A N 1
ATOM 1439 C CA . LEU A 1 194 ? 36.447 8.080 -47.931 1.00 86.00 194 LEU A CA 1
ATOM 1440 C C . LEU A 1 194 ? 36.715 6.979 -46.886 1.00 86.00 194 LEU A C 1
ATOM 1442 O O . LEU A 1 194 ? 36.411 7.189 -45.712 1.00 86.00 194 LEU A O 1
ATOM 1446 N N . PRO A 1 195 ? 37.377 5.859 -47.239 1.00 86.31 195 PRO A N 1
ATOM 1447 C CA . PRO A 1 195 ? 37.733 4.810 -46.274 1.00 86.31 195 PRO A CA 1
ATOM 1448 C C . PRO A 1 195 ? 38.532 5.325 -45.066 1.00 86.31 195 PRO A C 1
ATOM 1450 O O . PRO A 1 195 ? 38.304 4.912 -43.934 1.00 86.31 195 PRO A O 1
ATOM 1453 N N . ALA A 1 196 ? 39.412 6.311 -45.278 1.00 87.69 196 ALA A N 1
ATOM 1454 C CA . ALA A 1 196 ? 40.179 6.946 -44.204 1.00 87.69 196 ALA A CA 1
ATOM 1455 C C . ALA A 1 196 ? 39.307 7.723 -43.194 1.00 87.69 196 ALA A C 1
ATOM 1457 O O . ALA A 1 196 ? 39.743 7.986 -42.076 1.00 87.69 196 ALA A O 1
ATOM 1458 N N . GLN A 1 197 ? 38.080 8.092 -43.575 1.00 88.06 197 GLN A N 1
ATOM 1459 C CA . GLN A 1 197 ? 37.132 8.834 -42.742 1.00 88.06 197 GLN A CA 1
ATOM 1460 C C . GLN A 1 197 ? 36.151 7.923 -41.991 1.00 88.06 197 GLN A C 1
ATOM 1462 O O . GLN A 1 197 ? 35.368 8.422 -41.185 1.00 88.06 197 GLN A O 1
ATOM 1467 N N . GLU A 1 198 ? 36.190 6.602 -42.191 1.00 88.06 198 GLU A N 1
ATOM 1468 C CA . GLU A 1 198 ? 35.284 5.660 -41.521 1.00 88.06 198 GLU A CA 1
ATOM 1469 C C . GLU A 1 198 ? 35.418 5.719 -39.990 1.00 88.06 198 GLU A C 1
ATOM 1471 O O . GLU A 1 198 ? 34.420 5.762 -39.271 1.00 88.06 198 GLU A O 1
ATOM 1476 N N . ALA A 1 199 ? 36.654 5.780 -39.484 1.00 90.31 199 ALA A N 1
ATOM 1477 C CA . ALA A 1 199 ? 36.919 5.866 -38.049 1.00 90.31 199 ALA A CA 1
ATOM 1478 C C . ALA A 1 199 ? 36.324 7.139 -37.424 1.00 90.31 199 ALA A C 1
ATOM 1480 O O . ALA A 1 199 ? 35.797 7.093 -36.317 1.00 90.31 199 ALA A O 1
ATOM 1481 N N . TRP A 1 200 ? 36.350 8.255 -38.156 1.00 92.56 200 TRP A N 1
ATOM 1482 C CA . TRP A 1 200 ? 35.704 9.503 -37.750 1.00 92.56 200 TRP A CA 1
ATOM 1483 C C . TRP A 1 200 ? 34.175 9.414 -37.846 1.00 92.56 200 TRP A C 1
ATOM 1485 O O . TRP A 1 200 ? 33.471 9.821 -36.928 1.00 92.56 200 TRP A O 1
ATOM 1495 N N . ALA A 1 201 ? 33.632 8.814 -38.905 1.00 90.19 201 ALA A N 1
ATOM 1496 C CA . ALA A 1 201 ? 32.186 8.661 -39.056 1.00 90.19 201 ALA A CA 1
ATOM 1497 C C . ALA A 1 201 ? 31.566 7.825 -37.917 1.00 90.19 201 ALA A C 1
ATOM 1499 O O . ALA A 1 201 ? 30.439 8.082 -37.493 1.00 90.19 201 ALA A O 1
ATOM 1500 N N . LYS A 1 202 ? 32.324 6.875 -37.351 1.00 90.94 202 LYS A N 1
ATOM 1501 C CA . LYS A 1 202 ? 31.931 6.106 -36.160 1.00 90.94 202 LYS A CA 1
ATOM 1502 C C . LYS A 1 202 ? 31.884 6.929 -34.869 1.00 90.94 202 LYS A C 1
ATOM 1504 O O . LYS A 1 202 ? 31.188 6.513 -33.948 1.00 90.94 202 LYS A O 1
ATOM 1509 N N . THR A 1 203 ? 32.534 8.089 -34.779 1.00 91.31 203 THR A N 1
ATOM 1510 C CA . THR A 1 203 ? 32.516 8.932 -33.565 1.00 91.31 203 THR A CA 1
ATOM 1511 C C . THR A 1 203 ? 31.476 10.050 -33.611 1.00 91.31 203 THR A C 1
ATOM 1513 O O . THR A 1 203 ? 31.096 10.569 -32.566 1.00 91.31 203 THR A O 1
ATOM 1516 N N . VAL A 1 204 ? 30.964 10.391 -34.794 1.00 91.81 204 VAL A N 1
ATOM 1517 C CA . VAL A 1 204 ? 30.005 11.491 -34.993 1.00 91.81 204 VAL A CA 1
ATOM 1518 C C . VAL A 1 204 ? 28.557 11.015 -34.849 1.00 91.81 204 VAL A C 1
ATOM 1520 O O . VAL A 1 204 ? 28.251 9.864 -35.143 1.00 91.81 204 VAL A O 1
ATOM 1523 N N . ASP A 1 205 ? 27.655 11.879 -34.384 1.00 90.88 205 ASP A N 1
ATOM 1524 C CA . ASP A 1 205 ? 26.215 11.595 -34.313 1.00 90.88 205 ASP A CA 1
ATOM 1525 C C . ASP A 1 205 ? 25.602 11.261 -35.693 1.00 90.88 205 ASP A C 1
ATOM 1527 O O . ASP A 1 205 ? 26.018 11.800 -36.720 1.00 90.88 205 ASP A O 1
ATOM 1531 N N . VAL A 1 206 ? 24.585 10.392 -35.722 1.00 89.69 206 VAL A N 1
ATOM 1532 C CA . VAL A 1 206 ? 23.926 9.936 -36.962 1.00 89.69 206 VAL A CA 1
ATOM 1533 C C . VAL A 1 206 ? 23.312 11.084 -37.758 1.00 89.69 206 VAL A C 1
ATOM 1535 O O . VAL A 1 206 ? 23.397 11.081 -38.988 1.00 89.69 206 VAL A O 1
ATOM 1538 N N . VAL A 1 207 ? 22.707 12.074 -37.099 1.00 91.06 207 VAL A N 1
ATOM 1539 C CA . VAL A 1 207 ? 22.053 13.196 -37.786 1.00 91.06 207 VAL A CA 1
ATOM 1540 C C . VAL A 1 207 ? 23.104 14.085 -38.440 1.00 91.06 207 VAL A C 1
ATOM 1542 O O . VAL A 1 207 ? 22.973 14.434 -39.615 1.00 91.06 207 VAL A O 1
ATOM 1545 N N . ALA A 1 208 ? 24.182 14.387 -37.716 1.00 89.31 208 ALA A N 1
ATOM 1546 C CA . ALA A 1 208 ? 25.310 15.147 -38.246 1.00 89.31 208 ALA A CA 1
ATOM 1547 C C . ALA A 1 208 ? 26.006 14.409 -39.405 1.00 89.31 208 ALA A C 1
ATOM 1549 O O . ALA A 1 208 ? 26.307 15.020 -40.432 1.00 89.31 208 ALA A O 1
ATOM 1550 N N . LEU A 1 209 ? 26.192 13.090 -39.284 1.00 91.19 209 LEU A N 1
ATOM 1551 C CA . LEU A 1 209 ? 26.763 12.252 -40.337 1.00 91.19 209 LEU A CA 1
ATOM 1552 C C . LEU A 1 209 ? 25.893 12.265 -41.604 1.00 91.19 209 LEU A C 1
ATOM 1554 O O . LEU A 1 209 ? 26.408 12.481 -42.701 1.00 91.19 209 LEU A O 1
ATOM 1558 N N . LYS A 1 210 ? 24.573 12.093 -41.469 1.00 90.81 210 LYS A N 1
ATOM 1559 C CA . LYS A 1 210 ? 23.631 12.179 -42.599 1.00 90.81 210 LYS A CA 1
ATOM 1560 C C . LYS A 1 210 ? 23.648 13.558 -43.258 1.00 90.81 210 LYS A C 1
ATOM 1562 O O . LYS A 1 210 ? 23.617 13.636 -44.485 1.00 90.81 210 LYS A O 1
ATOM 1567 N N . GLY A 1 211 ? 23.725 14.627 -42.462 1.00 92.25 211 GLY A N 1
ATOM 1568 C CA . GLY A 1 211 ? 23.873 15.997 -42.957 1.00 92.25 211 GLY A CA 1
ATOM 1569 C C . GLY A 1 211 ? 25.137 16.169 -43.802 1.00 92.25 211 GLY A C 1
ATOM 1570 O O . GLY A 1 211 ? 25.058 16.632 -44.934 1.00 92.25 211 GLY A O 1
ATOM 1571 N N . PHE A 1 212 ? 26.281 15.693 -43.307 1.00 89.62 212 PHE A N 1
ATOM 1572 C CA . PHE A 1 212 ? 27.544 15.722 -44.047 1.00 89.62 212 PHE A CA 1
ATOM 1573 C C . PHE A 1 212 ? 27.471 14.936 -45.366 1.00 89.62 212 PHE A C 1
ATOM 1575 O O . PHE A 1 212 ? 27.836 15.454 -46.417 1.00 89.62 212 PHE A O 1
ATOM 1582 N N . ILE A 1 213 ? 26.951 13.703 -45.340 1.00 90.88 213 ILE A N 1
ATOM 1583 C CA . ILE A 1 213 ? 26.842 12.841 -46.533 1.00 90.88 213 ILE A CA 1
ATOM 1584 C C . ILE A 1 213 ? 25.948 13.470 -47.613 1.00 90.88 213 ILE A C 1
ATOM 1586 O O . ILE A 1 213 ? 26.204 13.300 -48.813 1.00 90.88 213 ILE A O 1
ATOM 1590 N N . LYS A 1 214 ? 24.893 14.187 -47.210 1.00 91.31 214 LYS A N 1
ATOM 1591 C CA . LYS A 1 214 ? 23.981 14.866 -48.136 1.00 91.31 214 LYS A CA 1
ATOM 1592 C C . LYS A 1 214 ? 24.732 15.869 -49.015 1.00 91.31 214 LYS A C 1
ATOM 1594 O O . LYS A 1 214 ? 24.594 15.799 -50.236 1.00 91.31 214 LYS A O 1
ATOM 1599 N N . ASP A 1 215 ? 25.569 16.704 -48.406 1.00 87.94 215 ASP A N 1
ATOM 1600 C CA . ASP A 1 215 ? 26.294 17.781 -49.091 1.00 87.94 215 ASP A CA 1
ATOM 1601 C C . ASP A 1 215 ? 27.668 17.339 -49.630 1.00 87.94 215 ASP A C 1
ATOM 1603 O O . ASP A 1 215 ? 28.272 18.032 -50.450 1.00 87.94 215 ASP A O 1
ATOM 1607 N N . ALA A 1 216 ? 28.160 16.164 -49.218 1.00 85.38 216 ALA A N 1
ATOM 1608 C CA . ALA A 1 216 ? 29.444 15.638 -49.663 1.00 85.38 216 ALA A CA 1
ATOM 1609 C C . ALA A 1 216 ? 29.452 15.340 -51.180 1.00 85.38 216 ALA A C 1
ATOM 1611 O O . ALA A 1 216 ? 28.565 14.621 -51.679 1.00 85.38 216 ALA A O 1
ATOM 1612 N N . PRO A 1 217 ? 30.460 15.833 -51.927 1.00 81.44 217 PRO A N 1
ATOM 1613 C CA . PRO A 1 217 ? 30.641 15.485 -53.329 1.00 81.44 217 PRO A CA 1
ATOM 1614 C C . PRO A 1 217 ? 31.015 14.005 -53.468 1.00 81.44 217 PRO A C 1
ATOM 1616 O O . PRO A 1 217 ? 31.673 13.429 -52.603 1.00 81.44 217 PRO A O 1
ATOM 1619 N N . VAL A 1 218 ? 30.606 13.385 -54.575 1.00 81.00 218 VAL A N 1
ATOM 1620 C CA . VAL A 1 218 ? 31.004 12.007 -54.886 1.00 81.00 218 VAL A CA 1
ATOM 1621 C C . VAL A 1 218 ? 32.466 12.023 -55.314 1.00 81.00 218 VAL A C 1
ATOM 1623 O O . VAL A 1 218 ? 32.803 12.517 -56.392 1.00 81.00 218 VAL A O 1
ATOM 1626 N N . VAL A 1 219 ? 33.342 11.489 -54.469 1.00 73.06 219 VAL A N 1
ATOM 1627 C CA . VAL A 1 219 ? 34.748 11.298 -54.806 1.00 73.06 219 VAL A CA 1
ATOM 1628 C C . VAL A 1 219 ? 34.845 9.950 -55.501 1.00 73.06 219 VAL A C 1
ATOM 1630 O O . VAL A 1 219 ? 34.828 8.897 -54.865 1.00 73.06 219 VAL A O 1
ATOM 1633 N N . ALA A 1 220 ? 34.907 9.974 -56.833 1.00 65.56 220 ALA A N 1
ATOM 1634 C CA . ALA A 1 220 ? 35.210 8.769 -57.590 1.00 65.56 220 ALA A CA 1
ATOM 1635 C C . ALA A 1 220 ? 36.548 8.206 -57.079 1.00 65.56 220 ALA A C 1
ATOM 1637 O O . ALA A 1 220 ? 37.501 8.980 -56.932 1.00 65.56 220 ALA A O 1
ATOM 1638 N N . PRO A 1 221 ? 36.642 6.896 -56.786 1.00 60.41 221 PRO A N 1
ATOM 1639 C CA . PRO A 1 221 ? 37.891 6.313 -56.325 1.00 60.41 221 PRO A CA 1
ATOM 1640 C C . PRO A 1 221 ? 38.983 6.670 -57.330 1.00 60.41 221 PRO A C 1
ATOM 1642 O O . PRO A 1 221 ? 38.789 6.495 -58.537 1.00 60.41 221 PRO A O 1
ATOM 1645 N N . LEU A 1 222 ? 40.101 7.213 -56.834 1.00 59.78 222 LEU A N 1
ATOM 1646 C CA . LEU A 1 222 ? 41.282 7.501 -57.640 1.00 59.78 222 LEU A CA 1
ATOM 1647 C C . LEU A 1 222 ? 41.730 6.181 -58.270 1.00 59.78 222 LEU A C 1
ATOM 1649 O O . LEU A 1 222 ? 42.421 5.377 -57.645 1.00 59.78 222 LEU A O 1
ATOM 1653 N N . LYS A 1 223 ? 41.280 5.926 -59.500 1.00 58.81 223 LYS A N 1
ATOM 1654 C CA . LYS A 1 223 ? 41.751 4.799 -60.291 1.00 58.81 223 LYS A CA 1
ATOM 1655 C C . LYS A 1 223 ? 43.205 5.098 -60.599 1.00 58.81 223 LYS A C 1
ATOM 1657 O O . LYS A 1 223 ? 43.509 5.988 -61.392 1.00 58.81 223 LYS A O 1
ATOM 1662 N N . THR A 1 224 ? 44.110 4.385 -59.944 1.00 62.88 224 THR A N 1
ATOM 1663 C CA . THR A 1 224 ? 45.494 4.354 -60.398 1.00 62.88 224 THR A CA 1
ATOM 1664 C C . THR A 1 224 ? 45.479 3.783 -61.812 1.00 62.88 224 THR A C 1
ATOM 1666 O O . THR A 1 224 ? 44.727 2.851 -62.102 1.00 62.88 224 THR A O 1
ATOM 1669 N N . GLN A 1 225 ? 46.269 4.361 -62.718 1.00 65.75 225 GLN A N 1
ATOM 1670 C CA . GLN A 1 225 ? 46.294 3.979 -64.138 1.00 65.75 225 GLN A CA 1
ATOM 1671 C C . GLN A 1 225 ? 46.561 2.472 -64.345 1.00 65.75 225 GLN A C 1
ATOM 1673 O O . GLN A 1 225 ? 46.263 1.925 -65.402 1.00 65.75 225 GLN A O 1
ATOM 1678 N N . THR A 1 226 ? 47.080 1.797 -63.316 1.00 69.88 226 THR A N 1
ATOM 1679 C CA . THR A 1 226 ? 47.399 0.371 -63.300 1.00 69.88 226 THR A CA 1
ATOM 1680 C C . THR A 1 226 ? 46.520 -0.474 -62.369 1.00 69.88 226 THR A C 1
ATOM 1682 O O . THR A 1 226 ? 46.803 -1.657 -62.217 1.00 69.88 226 THR A O 1
ATOM 1685 N N . ASN A 1 227 ? 45.473 0.066 -61.723 1.00 63.09 227 ASN A N 1
ATOM 1686 C CA . ASN A 1 227 ? 44.680 -0.649 -60.699 1.00 63.09 227 ASN A CA 1
ATOM 1687 C C . ASN A 1 227 ? 45.551 -1.323 -59.609 1.00 63.09 227 ASN A C 1
ATOM 1689 O O . ASN A 1 227 ? 45.222 -2.395 -59.108 1.00 63.09 227 ASN A O 1
ATOM 1693 N N . GLY A 1 228 ? 46.694 -0.724 -59.256 1.00 65.62 228 GLY A N 1
ATOM 1694 C CA . GLY A 1 228 ? 47.629 -1.305 -58.286 1.00 65.62 228 GLY A CA 1
ATOM 1695 C C . GLY A 1 228 ? 48.435 -2.500 -58.809 1.00 65.62 228 GLY A C 1
ATOM 1696 O O . GLY A 1 228 ? 49.135 -3.140 -58.029 1.00 65.62 228 GLY A O 1
ATOM 1697 N N . VAL A 1 229 ? 48.383 -2.792 -60.113 1.00 69.31 229 VAL A N 1
ATOM 1698 C CA . VAL A 1 229 ? 49.275 -3.766 -60.747 1.00 69.31 229 VAL A CA 1
ATOM 1699 C C . VAL A 1 229 ? 50.650 -3.106 -60.914 1.00 69.31 229 VAL A C 1
ATOM 1701 O O . VAL A 1 229 ? 50.756 -2.096 -61.621 1.00 69.31 229 VAL A O 1
ATOM 1704 N N . PRO A 1 230 ? 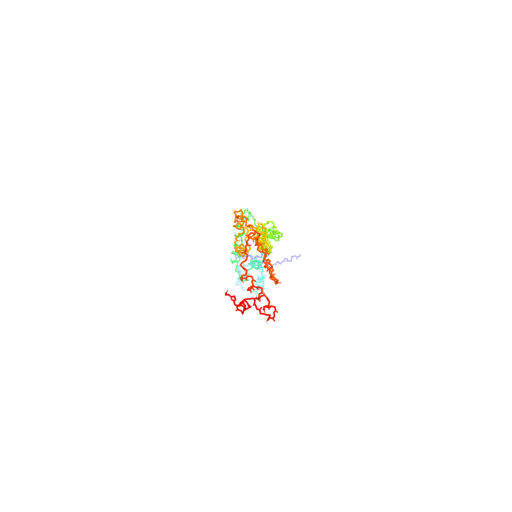51.712 -3.615 -60.263 1.00 64.25 230 PRO A N 1
ATOM 1705 C CA . PRO A 1 230 ? 53.061 -3.128 -60.511 1.00 64.25 230 PRO A CA 1
ATOM 1706 C C . PRO A 1 230 ? 53.433 -3.391 -61.980 1.00 64.25 230 PRO A C 1
ATOM 1708 O O . PRO A 1 230 ? 53.036 -4.427 -62.525 1.00 64.25 230 PRO A O 1
ATOM 1711 N N . PRO A 1 231 ? 54.171 -2.484 -62.650 1.00 65.50 231 PRO A N 1
ATOM 1712 C CA . PRO A 1 231 ? 54.623 -2.729 -64.012 1.00 65.50 231 PRO A CA 1
ATOM 1713 C C . PRO A 1 231 ? 55.388 -4.052 -64.049 1.00 65.50 231 PRO A C 1
ATOM 1715 O O . PRO A 1 231 ? 56.277 -4.295 -63.231 1.00 65.50 231 PRO A O 1
ATOM 1718 N N . LYS A 1 232 ? 55.000 -4.930 -64.979 1.00 65.19 232 LYS A N 1
ATOM 1719 C CA . LYS A 1 232 ? 55.671 -6.215 -65.175 1.00 65.19 232 LYS A CA 1
ATOM 1720 C C . LYS A 1 232 ? 57.145 -5.910 -65.471 1.00 65.19 232 LYS A C 1
ATOM 1722 O O . LYS A 1 232 ? 57.395 -5.147 -66.407 1.00 65.19 232 LYS A O 1
ATOM 1727 N N . PRO A 1 233 ? 58.113 -6.446 -64.707 1.00 46.97 233 PRO A N 1
ATOM 1728 C CA . PRO A 1 233 ? 59.514 -6.239 -65.024 1.00 46.97 233 PRO A CA 1
ATOM 1729 C C . PRO A 1 233 ? 59.750 -6.871 -66.394 1.00 46.97 233 PRO A C 1
ATOM 1731 O O . PRO A 1 233 ? 59.581 -8.080 -66.570 1.00 46.97 233 PRO A O 1
ATOM 1734 N N . VAL A 1 234 ? 60.058 -6.042 -67.388 1.00 49.81 234 VAL A N 1
ATOM 1735 C CA . VAL A 1 234 ? 60.451 -6.518 -68.711 1.00 49.81 234 VAL A CA 1
ATOM 1736 C C . VAL A 1 234 ? 61.877 -7.039 -68.561 1.00 49.81 234 VAL A C 1
ATOM 1738 O O . VAL A 1 234 ? 62.849 -6.318 -68.750 1.00 49.81 234 VAL A O 1
ATOM 1741 N N . ILE A 1 235 ? 62.004 -8.290 -68.121 1.00 48.56 235 ILE A N 1
ATOM 1742 C CA . ILE A 1 235 ? 63.258 -9.038 -68.197 1.00 48.56 235 ILE A CA 1
ATOM 1743 C C . ILE A 1 235 ? 63.316 -9.592 -69.619 1.00 48.56 235 ILE A C 1
ATOM 1745 O O . ILE A 1 235 ? 62.837 -10.684 -69.908 1.00 48.56 235 ILE A O 1
ATOM 1749 N N . GLY A 1 236 ? 63.811 -8.760 -70.524 1.00 46.50 236 GLY A N 1
ATOM 1750 C CA . GLY A 1 236 ? 63.979 -9.054 -71.939 1.00 46.50 236 GLY A CA 1
ATOM 1751 C C . GLY A 1 236 ? 64.436 -7.775 -72.616 1.00 46.50 236 GLY A C 1
ATOM 1752 O O . GLY A 1 236 ? 63.724 -6.777 -72.540 1.00 46.50 236 GLY A O 1
ATOM 1753 N N . GLY A 1 237 ? 65.645 -7.783 -73.183 1.00 49.88 237 GLY A N 1
ATOM 1754 C CA . GLY A 1 237 ? 66.231 -6.625 -73.854 1.00 49.88 237 GLY A CA 1
ATOM 1755 C C . GLY A 1 237 ? 65.220 -6.001 -74.808 1.00 49.88 237 GLY A C 1
ATOM 1756 O O . GLY A 1 237 ? 64.720 -6.670 -75.709 1.00 49.88 237 GLY A O 1
ATOM 1757 N N . GLY A 1 238 ? 64.855 -4.748 -74.548 1.00 43.78 238 GLY A N 1
ATOM 1758 C CA . GLY A 1 238 ? 63.982 -4.012 -75.442 1.00 43.78 238 GLY A CA 1
ATOM 1759 C C . GLY A 1 238 ? 64.729 -3.764 -76.742 1.00 43.78 238 GLY A C 1
ATOM 1760 O O . GLY A 1 238 ? 65.714 -3.028 -76.738 1.00 43.78 238 GLY A O 1
ATOM 1761 N N . ASP A 1 239 ? 64.253 -4.356 -77.835 1.00 51.44 239 ASP A N 1
ATOM 1762 C CA . ASP A 1 239 ? 64.589 -3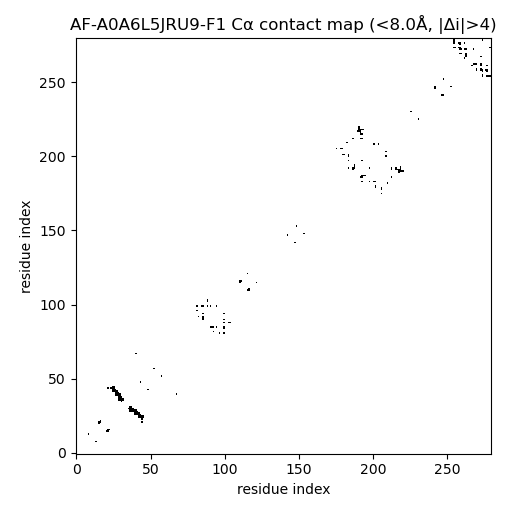.916 -79.185 1.00 51.44 239 ASP A CA 1
ATOM 1763 C C . ASP A 1 239 ? 64.138 -2.458 -79.323 1.00 51.44 239 ASP A C 1
ATOM 1765 O O . ASP A 1 239 ? 62.976 -2.152 -79.608 1.00 51.44 239 ASP A O 1
ATOM 1769 N N . PHE A 1 240 ? 65.053 -1.528 -79.059 1.00 51.78 240 PHE A N 1
ATOM 1770 C CA . PHE A 1 240 ? 64.849 -0.123 -79.361 1.00 51.78 240 PHE A CA 1
ATOM 1771 C C . PHE A 1 240 ? 64.923 0.046 -80.882 1.00 51.78 240 PHE A C 1
ATOM 1773 O O . PHE A 1 240 ? 65.988 0.267 -81.455 1.00 51.78 240 PHE A O 1
ATOM 1780 N N . ALA A 1 241 ? 63.783 -0.080 -81.558 1.00 54.06 241 ALA A N 1
ATOM 1781 C CA . ALA A 1 241 ? 63.646 0.362 -82.937 1.00 54.06 241 ALA A CA 1
ATOM 1782 C C . ALA A 1 241 ? 63.434 1.882 -82.938 1.00 54.06 241 ALA A C 1
ATOM 1784 O O . ALA A 1 241 ? 62.401 2.373 -82.478 1.00 54.06 241 ALA A O 1
ATOM 1785 N N . ALA A 1 242 ? 64.421 2.633 -83.432 1.00 54.19 242 ALA A N 1
ATOM 1786 C CA . ALA A 1 242 ? 64.291 4.078 -83.573 1.00 54.19 242 ALA A CA 1
ATOM 1787 C C . ALA A 1 242 ? 63.094 4.419 -84.491 1.00 54.19 242 ALA A C 1
ATOM 1789 O O . ALA A 1 242 ? 62.925 3.781 -85.535 1.00 54.19 242 ALA A O 1
ATOM 1790 N N . PRO A 1 243 ? 62.249 5.400 -84.128 1.00 60.41 243 PRO A N 1
ATOM 1791 C CA . PRO A 1 243 ? 61.098 5.787 -84.939 1.00 60.41 243 PRO A CA 1
ATOM 1792 C C . PRO A 1 243 ? 61.534 6.278 -86.328 1.00 60.41 243 PRO A C 1
ATOM 1794 O O . PRO A 1 243 ? 62.597 6.883 -86.486 1.00 60.41 243 PRO A O 1
ATOM 1797 N N . ALA A 1 244 ? 60.706 6.016 -87.344 1.00 48.97 244 ALA A N 1
ATOM 1798 C CA . ALA A 1 244 ? 61.015 6.336 -88.737 1.00 48.97 244 ALA A CA 1
ATOM 1799 C C . ALA A 1 244 ? 61.373 7.827 -88.908 1.00 48.97 244 ALA A C 1
ATOM 1801 O O . ALA A 1 244 ? 60.547 8.700 -88.648 1.00 48.97 244 ALA A O 1
ATOM 1802 N N . GLY A 1 245 ? 62.611 8.101 -89.339 1.00 62.75 245 GLY A N 1
ATOM 1803 C CA . GLY A 1 245 ? 63.162 9.454 -89.510 1.00 62.75 245 GLY A CA 1
ATOM 1804 C C . GLY A 1 245 ? 64.265 9.850 -88.516 1.00 62.75 245 GLY A C 1
ATOM 1805 O O . GLY A 1 245 ? 64.885 10.891 -88.710 1.00 62.75 245 GLY A O 1
ATOM 1806 N N . ALA A 1 246 ? 64.557 9.035 -87.497 1.00 56.34 246 ALA A N 1
ATOM 1807 C CA . ALA A 1 246 ? 65.672 9.254 -86.572 1.00 56.34 246 ALA A CA 1
ATOM 1808 C C . ALA A 1 246 ? 66.883 8.369 -86.928 1.00 56.34 246 ALA A C 1
ATOM 1810 O O . ALA A 1 246 ? 66.739 7.161 -87.113 1.00 56.34 246 ALA A O 1
ATOM 1811 N N . GLN A 1 247 ? 68.084 8.953 -87.007 1.00 62.72 247 GLN A N 1
ATOM 1812 C CA . GLN A 1 247 ? 69.339 8.198 -87.113 1.00 62.72 247 GLN A CA 1
ATOM 1813 C C . GLN A 1 247 ? 69.898 7.928 -85.713 1.00 62.72 247 GLN A C 1
ATOM 1815 O O . GLN A 1 247 ? 70.037 8.848 -84.909 1.00 62.72 247 GLN A O 1
ATOM 1820 N N . VAL A 1 248 ? 70.217 6.665 -85.427 1.00 65.88 248 VAL A N 1
ATOM 1821 C CA . VAL A 1 248 ? 70.961 6.274 -84.222 1.00 65.88 248 VAL A CA 1
ATOM 1822 C C . VAL A 1 248 ? 72.445 6.501 -84.494 1.00 65.88 248 VAL A C 1
ATOM 1824 O O . VAL A 1 248 ? 72.931 6.110 -85.555 1.00 65.88 248 VAL A O 1
ATOM 1827 N N . ASP A 1 249 ? 73.157 7.125 -83.553 1.00 75.25 249 ASP A N 1
ATOM 1828 C CA . ASP A 1 249 ? 74.610 7.283 -83.646 1.00 75.25 249 ASP A CA 1
ATOM 1829 C C . ASP A 1 249 ? 75.270 5.890 -83.749 1.00 75.25 249 ASP A C 1
ATOM 1831 O O . ASP A 1 249 ? 75.152 5.083 -82.816 1.00 75.25 249 ASP A O 1
ATOM 1835 N N . PRO A 1 250 ? 75.950 5.573 -84.869 1.00 73.88 250 PRO A N 1
ATOM 1836 C CA . PRO A 1 250 ? 76.526 4.252 -85.091 1.00 73.88 250 PRO A CA 1
ATOM 1837 C C . PRO A 1 250 ? 77.599 3.888 -84.056 1.00 73.88 250 PRO A C 1
ATOM 1839 O O . PRO A 1 250 ? 77.773 2.705 -83.764 1.00 73.88 250 PRO A O 1
ATOM 1842 N N . ALA A 1 251 ? 78.285 4.871 -83.461 1.00 76.44 251 ALA A N 1
ATOM 1843 C CA . ALA A 1 251 ? 79.276 4.615 -82.419 1.00 76.44 251 ALA A CA 1
ATOM 1844 C C . ALA A 1 251 ? 78.611 4.134 -81.119 1.00 76.44 251 ALA A C 1
ATOM 1846 O O . ALA A 1 251 ? 79.053 3.158 -80.516 1.00 76.44 251 ALA A O 1
ATOM 1847 N N . GLN A 1 252 ? 77.504 4.766 -80.722 1.00 76.00 252 GLN A N 1
ATOM 1848 C CA . GLN A 1 252 ? 76.745 4.377 -79.529 1.00 76.00 252 GLN A CA 1
ATOM 1849 C C . GLN A 1 252 ? 76.049 3.024 -79.703 1.00 76.00 252 GLN A C 1
ATOM 1851 O O . GLN A 1 252 ? 76.004 2.221 -78.770 1.00 76.00 252 GLN A O 1
ATOM 1856 N N . LEU A 1 253 ? 75.566 2.727 -80.913 1.00 77.69 253 LEU A N 1
ATOM 1857 C CA . LEU A 1 253 ? 74.989 1.421 -81.225 1.00 77.69 253 LEU A CA 1
ATOM 1858 C C . LEU A 1 253 ? 76.024 0.293 -81.090 1.00 77.69 253 LEU A C 1
ATOM 1860 O O . LEU A 1 253 ? 75.713 -0.758 -80.528 1.00 77.69 253 LEU A O 1
ATOM 1864 N N . ALA A 1 254 ? 77.259 0.519 -81.549 1.00 79.25 254 ALA A N 1
ATOM 1865 C CA . ALA A 1 254 ? 78.342 -0.452 -81.409 1.00 79.25 254 ALA A CA 1
ATOM 1866 C C . ALA A 1 254 ? 78.708 -0.700 -79.934 1.00 79.25 254 ALA A C 1
ATOM 1868 O O . ALA A 1 254 ? 78.876 -1.852 -79.533 1.00 79.25 254 ALA A O 1
ATOM 1869 N N . ILE A 1 255 ? 78.759 0.355 -79.109 1.00 81.50 255 ILE A N 1
ATOM 1870 C CA . ILE A 1 255 ? 79.000 0.236 -77.659 1.00 81.50 255 ILE A CA 1
ATOM 1871 C C . ILE A 1 255 ? 77.872 -0.559 -76.991 1.00 81.50 255 ILE A C 1
ATOM 1873 O O . ILE A 1 255 ? 78.145 -1.450 -76.189 1.00 81.50 255 ILE A O 1
ATOM 1877 N N . HIS A 1 256 ? 76.613 -0.297 -77.350 1.00 81.62 256 HIS A N 1
ATOM 1878 C CA . HIS A 1 256 ? 75.468 -1.041 -76.825 1.00 81.62 256 HIS A CA 1
ATOM 1879 C C . HIS A 1 256 ? 75.539 -2.538 -77.171 1.00 81.62 256 HIS A C 1
ATOM 1881 O O . HIS A 1 256 ? 75.377 -3.384 -76.291 1.00 81.62 256 HIS A O 1
ATOM 1887 N N . GLN A 1 257 ? 75.842 -2.883 -78.425 1.00 83.56 257 GLN A N 1
ATOM 1888 C CA . GLN A 1 257 ? 75.974 -4.279 -78.863 1.00 83.56 257 GLN A CA 1
ATOM 1889 C C . GLN A 1 257 ? 77.154 -4.994 -78.187 1.00 83.56 257 GLN A C 1
ATOM 1891 O O . GLN A 1 257 ? 77.023 -6.146 -77.759 1.00 83.56 257 GLN A O 1
ATOM 1896 N N . ALA A 1 258 ? 78.289 -4.307 -78.028 1.00 83.38 258 ALA A N 1
ATOM 1897 C CA . ALA A 1 258 ? 79.433 -4.826 -77.285 1.00 83.38 258 ALA A CA 1
ATOM 1898 C C . ALA A 1 258 ? 79.090 -5.047 -75.802 1.00 83.38 258 ALA A C 1
ATOM 1900 O O . ALA A 1 258 ? 79.413 -6.097 -75.248 1.00 83.38 258 ALA A O 1
ATOM 1901 N N . ALA A 1 259 ? 78.374 -4.107 -75.176 1.00 85.69 259 ALA A N 1
ATOM 1902 C CA . ALA A 1 259 ? 77.939 -4.216 -73.788 1.00 85.69 259 ALA A CA 1
ATOM 1903 C C . ALA A 1 259 ? 76.975 -5.392 -73.585 1.00 85.69 259 ALA A C 1
ATOM 1905 O O . ALA A 1 259 ? 77.141 -6.146 -72.633 1.00 85.69 259 ALA A O 1
ATOM 1906 N N . LEU A 1 260 ? 76.014 -5.605 -74.491 1.00 84.75 260 LEU A N 1
ATOM 1907 C CA . LEU A 1 260 ? 75.102 -6.754 -74.429 1.00 84.75 260 LEU A CA 1
ATOM 1908 C C . LEU A 1 260 ? 75.841 -8.092 -74.561 1.00 84.75 260 LEU A C 1
ATOM 1910 O O . LEU A 1 260 ? 75.531 -9.041 -73.840 1.00 84.75 260 LEU A O 1
ATOM 1914 N N . THR A 1 261 ? 76.846 -8.160 -75.437 1.00 84.31 261 THR A N 1
ATOM 1915 C CA . THR A 1 261 ? 77.678 -9.363 -75.604 1.00 84.31 261 THR A CA 1
ATOM 1916 C C . THR A 1 261 ? 78.487 -9.636 -74.334 1.00 84.31 261 THR A C 1
ATOM 1918 O O . THR A 1 261 ? 78.442 -10.741 -73.792 1.00 84.31 261 THR A O 1
ATOM 1921 N N . TYR A 1 262 ? 79.130 -8.602 -73.780 1.00 84.19 262 TYR A N 1
ATOM 1922 C CA . TYR A 1 262 ? 79.873 -8.690 -72.521 1.00 84.19 262 TYR A CA 1
ATOM 1923 C C . TYR A 1 262 ? 78.972 -9.101 -71.350 1.00 84.19 262 TYR A C 1
ATOM 1925 O O . TYR A 1 262 ? 79.354 -9.936 -70.527 1.00 84.19 262 TYR A O 1
ATOM 1933 N N . GLN A 1 263 ? 77.756 -8.553 -71.295 1.00 85.19 263 GLN A N 1
ATOM 1934 C CA . GLN A 1 263 ? 76.750 -8.883 -70.295 1.00 85.19 263 GLN A CA 1
ATOM 1935 C C . GLN A 1 263 ? 76.350 -10.362 -70.361 1.00 85.19 263 GLN A C 1
ATOM 1937 O O . GLN A 1 263 ? 76.271 -11.019 -69.323 1.00 85.19 263 GLN A O 1
ATOM 1942 N N . ALA A 1 264 ? 76.124 -10.892 -71.566 1.00 81.94 264 ALA A N 1
ATOM 1943 C CA . ALA A 1 264 ? 75.758 -12.289 -71.773 1.00 81.94 264 ALA A CA 1
ATOM 1944 C C . ALA A 1 264 ? 76.893 -13.251 -71.381 1.00 81.94 264 ALA A C 1
ATOM 1946 O O . ALA A 1 264 ? 76.634 -14.275 -70.747 1.00 81.94 264 ALA A O 1
ATOM 1947 N N . GLU A 1 265 ? 78.142 -12.905 -71.703 1.00 85.44 265 GLU A N 1
ATOM 1948 C CA . GLU A 1 265 ? 79.320 -13.717 -71.375 1.00 85.44 265 GLU A CA 1
ATOM 1949 C C . GLU A 1 265 ? 79.642 -13.714 -69.875 1.00 85.44 265 GLU A C 1
ATOM 1951 O O . GLU A 1 265 ? 79.906 -14.767 -69.293 1.00 85.44 265 GLU A O 1
ATOM 1956 N N . HIS A 1 266 ? 79.584 -12.548 -69.227 1.00 84.81 266 HIS A N 1
ATOM 1957 C CA . HIS A 1 266 ? 80.050 -12.372 -67.846 1.00 84.81 266 HIS A CA 1
ATOM 1958 C C . HIS A 1 266 ? 78.917 -12.411 -66.810 1.00 84.81 266 HIS A C 1
ATOM 1960 O O . HIS A 1 266 ? 79.185 -12.392 -65.610 1.00 84.81 266 HIS A O 1
ATOM 1966 N N . LYS A 1 267 ? 77.652 -12.479 -67.252 1.00 87.25 267 LYS A N 1
ATOM 1967 C CA . LYS A 1 267 ? 76.439 -12.458 -66.410 1.00 87.25 267 LYS A CA 1
ATOM 1968 C C . LYS A 1 267 ? 76.415 -11.302 -65.402 1.00 87.25 267 LYS A C 1
ATOM 1970 O O . LYS A 1 267 ? 75.967 -11.463 -64.267 1.00 87.25 267 LYS A O 1
ATOM 1975 N N . VAL A 1 268 ? 76.916 -10.143 -65.817 1.00 81.06 268 VAL A N 1
ATOM 1976 C CA . VAL A 1 268 ? 76.944 -8.915 -65.010 1.00 81.06 268 VAL A CA 1
ATOM 1977 C C . VAL A 1 268 ? 75.745 -8.020 -65.324 1.00 81.06 268 VAL A C 1
ATOM 1979 O O . VAL A 1 268 ? 74.995 -8.265 -66.267 1.00 81.06 268 VAL A O 1
ATOM 1982 N N . ASP A 1 269 ? 75.542 -6.976 -64.524 1.00 85.94 269 ASP A N 1
ATOM 1983 C CA . ASP A 1 269 ? 74.548 -5.946 -64.826 1.00 85.94 269 ASP A CA 1
ATOM 1984 C C . ASP A 1 269 ? 74.964 -5.125 -66.062 1.00 85.94 269 ASP A C 1
ATOM 1986 O O . ASP A 1 269 ? 76.156 -4.913 -66.310 1.00 85.94 269 ASP A O 1
ATOM 1990 N N . TYR A 1 270 ? 73.989 -4.639 -66.833 1.00 80.50 270 TYR A N 1
ATOM 1991 C CA . TYR A 1 270 ? 74.226 -3.875 -68.059 1.00 80.50 270 TYR A CA 1
ATOM 1992 C C . TYR A 1 270 ? 75.094 -2.629 -67.815 1.00 80.50 270 TYR A C 1
ATOM 1994 O O . TYR A 1 270 ? 75.998 -2.349 -68.598 1.00 80.50 270 TYR A O 1
ATOM 2002 N N . LEU A 1 271 ? 74.910 -1.918 -66.696 1.00 83.19 271 LEU A N 1
ATOM 2003 C CA . LEU A 1 271 ? 75.721 -0.731 -66.384 1.00 83.19 271 LEU A CA 1
ATOM 2004 C C . LEU A 1 271 ? 77.193 -1.070 -66.114 1.00 83.19 271 LEU A C 1
ATOM 2006 O O . LEU A 1 271 ? 78.080 -0.259 -66.380 1.00 83.19 271 LEU A O 1
ATOM 2010 N N . VAL A 1 272 ? 77.460 -2.269 -65.594 1.00 84.38 272 VAL A N 1
ATOM 2011 C CA . VAL A 1 272 ? 78.825 -2.773 -65.403 1.00 84.38 272 VAL A CA 1
ATOM 2012 C C . VAL A 1 272 ? 79.424 -3.162 -66.753 1.00 84.38 272 VAL A C 1
ATOM 2014 O O . VAL A 1 272 ? 80.576 -2.827 -67.026 1.00 84.38 272 VAL A O 1
ATOM 2017 N N . ALA A 1 273 ? 78.629 -3.793 -67.620 1.00 84.44 273 ALA A N 1
ATOM 2018 C CA . ALA A 1 273 ? 79.051 -4.168 -68.963 1.00 84.44 273 ALA A CA 1
ATOM 2019 C C . ALA A 1 273 ? 79.390 -2.949 -69.838 1.00 84.44 273 ALA A C 1
ATOM 2021 O O . ALA A 1 273 ? 80.437 -2.943 -70.476 1.00 84.44 273 ALA A O 1
ATOM 2022 N N . VAL A 1 274 ? 78.573 -1.887 -69.812 1.00 84.25 274 VAL A N 1
ATOM 2023 C CA . VAL A 1 274 ? 78.816 -0.642 -70.569 1.00 84.25 274 VAL A CA 1
ATOM 2024 C C . VAL A 1 274 ? 80.132 0.019 -70.158 1.00 84.25 274 VAL A C 1
ATOM 2026 O O . VAL A 1 274 ? 80.928 0.379 -71.024 1.00 84.25 274 VAL A O 1
ATOM 2029 N N . LYS A 1 275 ? 80.413 0.106 -68.850 1.00 86.62 275 LYS A N 1
ATOM 2030 C CA . LYS A 1 275 ? 81.692 0.640 -68.352 1.00 86.62 275 LYS A CA 1
ATOM 2031 C C . LYS A 1 275 ? 82.885 -0.210 -68.786 1.00 86.62 275 LYS A C 1
ATOM 2033 O O . LYS A 1 275 ? 83.946 0.337 -69.070 1.00 86.62 275 LYS A O 1
ATOM 2038 N N . ALA A 1 276 ? 82.717 -1.532 -68.843 1.00 83.62 276 ALA A N 1
ATOM 2039 C CA . ALA A 1 276 ? 83.775 -2.451 -69.256 1.00 83.62 276 ALA A CA 1
ATOM 2040 C C . ALA A 1 276 ? 84.123 -2.325 -70.749 1.00 83.62 276 ALA A C 1
ATOM 2042 O O . ALA A 1 276 ? 85.289 -2.457 -71.110 1.00 83.62 276 ALA A O 1
ATOM 2043 N N . VAL A 1 277 ? 83.141 -2.022 -71.607 1.00 84.00 277 VAL A N 1
ATOM 2044 C CA . VAL A 1 277 ? 83.350 -1.836 -73.057 1.00 84.00 277 VAL A CA 1
ATOM 2045 C C . VAL A 1 277 ? 83.640 -0.382 -73.462 1.00 84.00 277 VAL A C 1
ATOM 2047 O O . VAL A 1 277 ? 83.659 -0.067 -74.649 1.00 84.00 277 VAL A O 1
ATOM 2050 N N . GLY A 1 278 ? 83.897 0.504 -72.492 1.00 76.81 278 GLY A N 1
ATOM 2051 C CA . GLY A 1 278 ? 84.317 1.888 -72.741 1.00 76.81 278 GLY A CA 1
ATOM 2052 C C . GLY A 1 278 ? 83.184 2.886 -72.998 1.00 76.81 278 GLY A C 1
ATOM 2053 O O . GLY A 1 278 ? 83.450 3.976 -73.500 1.00 76.81 278 GLY A O 1
ATOM 2054 N N . GLY A 1 279 ? 81.937 2.548 -72.657 1.00 72.12 279 GLY A N 1
ATOM 2055 C CA . GLY A 1 279 ? 80.837 3.513 -72.616 1.00 72.12 279 GLY A CA 1
ATOM 2056 C C . GLY A 1 279 ? 80.918 4.392 -71.363 1.00 72.12 279 GLY A C 1
ATOM 2057 O O . GLY A 1 279 ? 81.174 3.886 -70.268 1.00 72.12 279 GLY A O 1
ATOM 2058 N N . HIS A 1 280 ? 80.730 5.703 -71.532 1.00 60.16 280 HIS A N 1
ATOM 2059 C CA . HIS A 1 280 ? 80.687 6.678 -70.436 1.00 60.16 280 HIS A CA 1
ATOM 2060 C C . HIS A 1 280 ? 79.319 6.722 -69.753 1.00 60.16 280 HIS A C 1
ATOM 2062 O O . HIS A 1 280 ? 78.300 6.698 -70.478 1.00 60.16 280 HIS A O 1
#

Solvent-accessible surface area (backbone atoms only — not comparable to full-atom values): 17254 Å² total; per-residue (Å²): 139,82,83,78,81,78,76,78,77,50,75,70,56,52,50,37,53,74,69,52,76,63,74,64,59,60,70,43,68,42,61,48,100,85,66,50,76,77,44,79,76,52,76,40,81,44,102,74,66,95,63,92,56,60,72,74,56,45,51,53,51,49,54,50,49,56,59,68,66,55,72,68,82,71,79,56,71,64,57,57,52,50,50,53,50,25,60,76,68,73,47,60,96,82,58,48,73,68,56,53,50,54,51,52,50,53,52,51,51,58,48,44,73,43,95,58,63,80,57,98,67,86,58,67,68,60,52,53,51,49,52,50,50,50,52,48,49,60,72,65,52,70,75,54,68,91,82,48,72,60,68,70,59,54,53,49,53,52,50,51,52,53,49,53,49,52,51,52,51,50,52,52,52,52,50,52,52,49,53,40,52,51,52,52,53,51,30,46,74,62,25,36,40,57,81,89,44,48,74,56,58,73,74,49,57,61,68,61,49,53,54,49,49,71,75,38,67,68,50,73,78,84,73,50,98,53,76,83,54,73,81,76,82,76,89,60,87,77,82,81,73,72,61,95,91,61,83,76,61,67,68,60,52,51,41,52,54,50,13,54,51,48,17,69,75,68,71,51,55,61,74,58,20,27,52,72,64,70,46,131

Mean predicted aligned error: 22.14 Å

Foldseek 3Di:
DDPDPPPDDDPVNVVCVVVCVQVDWDWDFDADPVRHGDDTLDTDPDPDDPDPDDPVVVVVVVVSVVVVPPPDPPPPVVLVVVCVLCVVLVHDNPQDPVRSVVSVVVVVVVVCVPPCVPDPDDDPVVVVVVVVVVVVVVVPDDPDCVVDPPPVVVVVVVVVVVVVVVVVVVVVVVVQLVLLVVLLVVLCVQQLDPPVCSVVSNVDGPVVSVVSSVPRDRDDPPCDPCNPDDPDPPPDDDPPDDPPPDDDDVVVVVLQVQLVVQCVVVVDDSVVSSVVSPHD

InterPro domains:
  IPR012106 Protease, Mu phage/prophage I type [PF10123] (10-233)

Radius of gyration: 71.78 Å; Cα contacts (8 Å, |Δi|>4): 126; chains: 1; bounding box: 143×43×180 Å

pLDDT: mean 75.08, std 16.32, range [27.97, 96.88]

Sequence (280 aa):
MVRRIQAGQTERAANFIESDEYRYISPVFEYDASGAPVRVLHVALTNFPALDLQPGLTAAVAAKYSAALSFTPQENPMDELLEQLRYLLNLPVGATAEEVTAQLQKLIDQIKSGPAQAATSFDLAQYLADQGREIAALKSAAPDPAKFVPIAALTAAQGELASARAENAALKAAAAEQEKAEVITAALSAGKLLPAQEAWAKTVDVVALKGFIKDAPVVAPLKTQTNGVPPKPVIGGGDFAAPAGAQVDPAQLAIHQAALTYQAEHKVDYLVAVKAVGGH